Protein AF-A0A6F7WBW4-F1 (afdb_monomer_lite)

Secondary structure (DSSP, 8-state):
-------------PPPP-PPP------PPPPPPP-----------------TT-PPPPPPPP--PPPTT-----HHHHHHHHHHHHSS-----S--SHHHHHHHHHTHHHHHHHHHHHHHHHHHHHHHTT--HHHHHHHHHHHHHHHTTTHHHHHHHHHHHHHHT---HHHHHHHTTSSSPPHHHHHHHHHHHHHHHHHHHHHHHH-HHHHHHHHHHHHH-

Sequence (221 aa):
MAVAGIAFRAMDTTPEPPQSRSQPSARPPEAEPEPQSESAENSGPCEEPEHPDRPGHPPRPAYDPPPAHAPRAPWADGIRFAFGTLTVLPVRGTRWDREAAHAGMLCAPLAGLTVGLCAAAVGGVLLFLGGGALLAAVATAAIPAVLTRGLHLDGLADTADGLGSGKPAEDALRIMKRSDIGPFGVITLLFVLLGQVAALAQLYGQSWAHGAVGAAVAGVA

pLDDT: mean 78.3, std 19.87, range [27.98, 98.06]

Foldseek 3Di:
DDDDDDDDDDDDDDDDDDDDDDDDDDDDDDDDDDPDPDDDDDPDPPPDPPPPPDDPDPPDPPPDPPPPDDDADPLVLLCLCLLCQQFPDPRDHPDDDPRSPVSVVVCNLVNLLVLLLVLLVQLLVCVVVVHALLVSQLSSLVSSCHGRVNPVLLQQQLQQQLVVVPDPNVVSVVSSPDPDGDPRSVVRSVVVSVVSSVVLSVLVVVHSVSSSVVSSVRSRD

Structure (mmCIF, N/CA/C/O backbone):
data_AF-A0A6F7WBW4-F1
#
_entry.id   AF-A0A6F7WBW4-F1
#
loop_
_atom_site.group_PDB
_atom_site.id
_atom_site.type_symbol
_atom_site.label_atom_id
_atom_site.label_alt_id
_atom_site.label_comp_id
_atom_site.label_asym_id
_atom_site.label_entity_id
_atom_site.label_seq_id
_atom_site.pdbx_PDB_ins_code
_atom_site.Cartn_x
_atom_site.Cartn_y
_atom_site.Cartn_z
_atom_site.occupancy
_atom_site.B_iso_or_equiv
_atom_site.auth_seq_id
_atom_site.auth_comp_id
_atom_site.auth_asym_id
_atom_site.auth_atom_id
_atom_site.pdbx_PDB_model_num
ATOM 1 N N . MET A 1 1 ? -17.314 -24.100 -5.318 1.00 34.38 1 MET A N 1
ATOM 2 C CA . MET A 1 1 ? -16.316 -23.695 -4.307 1.00 34.38 1 MET A CA 1
ATOM 3 C C . MET A 1 1 ? -15.042 -24.472 -4.575 1.00 34.38 1 MET A C 1
ATOM 5 O O . MET A 1 1 ? -15.031 -25.669 -4.339 1.00 34.38 1 MET A O 1
ATOM 9 N N . ALA A 1 2 ? -14.018 -23.830 -5.131 1.00 27.98 2 ALA A N 1
ATOM 10 C CA . ALA A 1 2 ? -12.702 -24.433 -5.323 1.00 27.98 2 ALA A CA 1
ATOM 11 C C . ALA A 1 2 ? -11.679 -23.496 -4.675 1.00 27.98 2 ALA A C 1
ATOM 13 O O . ALA A 1 2 ? -11.421 -22.407 -5.180 1.00 27.98 2 ALA A O 1
ATOM 14 N N . VAL A 1 3 ? -11.189 -23.898 -3.505 1.00 36.47 3 VAL A N 1
ATOM 15 C CA . VAL A 1 3 ? -10.077 -23.257 -2.800 1.00 36.47 3 VAL A CA 1
ATOM 16 C C . VAL A 1 3 ? -8.809 -23.873 -3.385 1.00 36.47 3 VAL A C 1
ATOM 18 O O . VAL A 1 3 ? -8.542 -25.053 -3.168 1.00 36.47 3 VAL A O 1
ATOM 21 N N . ALA A 1 4 ? -8.079 -23.111 -4.198 1.00 36.28 4 ALA A N 1
ATOM 22 C CA . ALA A 1 4 ? -6.791 -23.534 -4.736 1.00 36.28 4 ALA A CA 1
ATOM 23 C C . ALA A 1 4 ? -5.715 -23.332 -3.659 1.00 36.28 4 ALA A C 1
ATOM 25 O O . ALA A 1 4 ? -5.507 -22.220 -3.176 1.00 36.28 4 ALA A O 1
ATOM 26 N N . GLY A 1 5 ? -5.103 -24.444 -3.252 1.00 29.23 5 GLY A N 1
ATOM 27 C CA . GLY A 1 5 ? -4.158 -24.543 -2.149 1.00 29.23 5 GLY A CA 1
ATOM 28 C C . GLY A 1 5 ? -2.839 -23.812 -2.387 1.00 29.23 5 GLY A C 1
ATOM 29 O O . GLY A 1 5 ? -2.256 -23.855 -3.468 1.00 29.23 5 GLY A O 1
ATOM 30 N N . ILE A 1 6 ? -2.361 -23.178 -1.320 1.00 37.69 6 ILE A N 1
ATOM 31 C CA . ILE A 1 6 ? -1.008 -22.648 -1.174 1.00 37.69 6 ILE A CA 1
ATOM 32 C C . ILE A 1 6 ? -0.110 -23.834 -0.802 1.00 37.69 6 ILE A C 1
ATOM 34 O O . ILE A 1 6 ? -0.237 -24.393 0.286 1.00 37.69 6 ILE A O 1
ATOM 38 N N . ALA A 1 7 ? 0.772 -24.247 -1.712 1.00 36.91 7 ALA A N 1
ATOM 39 C CA . ALA A 1 7 ? 1.779 -25.268 -1.441 1.00 36.91 7 ALA A CA 1
ATOM 40 C C . ALA A 1 7 ? 3.017 -24.616 -0.803 1.00 36.91 7 ALA A C 1
ATOM 42 O O . ALA A 1 7 ? 3.826 -23.982 -1.478 1.00 36.91 7 ALA A O 1
ATOM 43 N N . PHE A 1 8 ? 3.146 -24.776 0.513 1.00 34.84 8 PHE A N 1
ATOM 44 C CA . PHE A 1 8 ? 4.346 -24.482 1.291 1.00 34.84 8 PHE A CA 1
ATOM 45 C C . PHE A 1 8 ? 5.371 -25.601 1.047 1.00 34.84 8 PHE A C 1
ATOM 47 O O . PHE A 1 8 ? 5.149 -26.746 1.443 1.00 34.84 8 PHE A O 1
ATOM 54 N N . ARG A 1 9 ? 6.473 -25.302 0.349 1.00 42.56 9 ARG A N 1
ATOM 55 C CA . ARG A 1 9 ? 7.579 -26.249 0.149 1.00 42.56 9 ARG A CA 1
ATOM 56 C C . ARG A 1 9 ? 8.544 -26.129 1.325 1.00 42.56 9 ARG A C 1
ATOM 58 O O . ARG A 1 9 ? 9.218 -25.115 1.471 1.00 42.56 9 ARG A O 1
ATOM 65 N N . ALA A 1 10 ? 8.562 -27.164 2.159 1.00 38.09 10 ALA A N 1
ATOM 66 C CA . ALA A 1 10 ? 9.466 -27.313 3.290 1.00 38.09 10 ALA A CA 1
ATOM 67 C C . ALA A 1 10 ? 10.936 -27.337 2.832 1.00 38.09 10 ALA A C 1
ATOM 69 O O . ALA A 1 10 ? 11.274 -27.972 1.831 1.00 38.09 10 ALA A O 1
ATOM 70 N N . MET A 1 11 ? 11.787 -26.629 3.576 1.00 40.09 11 MET A N 1
ATOM 71 C CA . MET A 1 11 ? 13.241 -26.697 3.475 1.00 40.09 11 MET A CA 1
ATOM 72 C C . MET A 1 11 ? 13.734 -27.988 4.135 1.00 40.09 11 MET A C 1
ATOM 74 O O . MET A 1 11 ? 13.519 -28.183 5.329 1.00 40.09 11 MET A O 1
ATOM 78 N N . ASP A 1 12 ? 14.407 -28.841 3.365 1.00 41.91 12 ASP A N 1
ATOM 79 C CA . ASP A 1 12 ? 15.236 -29.921 3.903 1.00 41.91 12 ASP A CA 1
ATOM 80 C C . ASP A 1 12 ? 16.551 -29.312 4.407 1.00 41.91 12 ASP A C 1
ATOM 82 O O . ASP A 1 12 ? 17.395 -28.872 3.626 1.00 41.91 12 ASP A O 1
ATOM 86 N N . THR A 1 13 ? 16.721 -29.257 5.726 1.00 43.28 13 THR A N 1
ATOM 87 C CA . THR A 1 13 ? 18.007 -28.975 6.371 1.00 43.28 13 THR A CA 1
ATOM 88 C C . THR A 1 13 ? 18.671 -30.297 6.739 1.00 43.28 13 THR A C 1
ATOM 90 O O . THR A 1 13 ? 18.419 -30.839 7.816 1.00 43.28 13 THR A O 1
ATOM 93 N N . THR A 1 14 ? 19.532 -30.824 5.872 1.00 49.31 14 THR A N 1
ATOM 94 C CA . THR A 1 14 ? 20.495 -31.865 6.260 1.00 49.31 14 THR A CA 1
ATOM 95 C C . THR A 1 14 ? 21.809 -31.211 6.699 1.00 49.31 14 THR A C 1
ATOM 97 O O . THR A 1 14 ? 22.365 -30.422 5.934 1.00 49.31 14 THR A O 1
ATOM 100 N N . PRO A 1 15 ? 22.327 -31.500 7.906 1.00 47.91 15 PRO A N 1
ATOM 101 C CA . PRO A 1 15 ? 23.617 -30.984 8.354 1.00 47.91 15 PRO A CA 1
ATOM 102 C C . PRO A 1 15 ? 24.776 -31.721 7.660 1.00 47.91 15 PRO A C 1
ATOM 104 O O . PRO A 1 15 ? 24.895 -32.942 7.760 1.00 47.91 15 PRO A O 1
ATOM 107 N N . GLU A 1 16 ? 25.636 -30.969 6.972 1.00 56.25 16 GLU A N 1
ATOM 108 C CA . GLU A 1 16 ? 26.914 -31.438 6.415 1.00 56.25 16 GLU A CA 1
ATOM 109 C C . GLU A 1 16 ? 27.892 -31.851 7.540 1.00 56.25 16 GLU A C 1
ATOM 111 O O . GLU A 1 16 ? 28.036 -31.118 8.527 1.00 56.25 16 GLU A O 1
ATOM 116 N N . PRO A 1 17 ? 28.590 -32.999 7.429 1.00 60.00 17 PRO A N 1
ATOM 117 C CA . PRO A 1 17 ? 29.612 -33.403 8.390 1.00 60.00 17 PRO A CA 1
ATOM 118 C C . PRO A 1 17 ? 30.926 -32.607 8.212 1.00 60.00 17 PRO A C 1
ATOM 120 O O . PRO A 1 17 ? 31.243 -32.146 7.115 1.00 60.00 17 PRO A O 1
ATOM 123 N N . PRO A 1 18 ? 31.739 -32.457 9.275 1.00 47.66 18 PRO A N 1
ATOM 124 C CA . PRO A 1 18 ? 32.933 -31.615 9.257 1.00 47.66 18 PRO A CA 1
ATOM 125 C C . PRO A 1 18 ? 34.045 -32.226 8.393 1.00 47.66 18 PRO A C 1
ATOM 127 O O . PRO A 1 18 ? 34.627 -33.254 8.743 1.00 47.66 18 PRO A O 1
ATOM 130 N N . GLN A 1 19 ? 34.381 -31.569 7.281 1.00 51.69 19 GLN A N 1
ATOM 131 C CA . GLN A 1 19 ? 35.524 -31.955 6.456 1.00 51.69 19 GLN A CA 1
ATOM 132 C C . GLN A 1 19 ? 36.845 -31.544 7.121 1.00 51.69 19 GLN A C 1
ATOM 134 O O . GLN A 1 19 ? 37.046 -30.411 7.564 1.00 51.69 19 GLN A O 1
ATOM 139 N N . SER A 1 20 ? 37.738 -32.526 7.222 1.00 42.69 20 SER A N 1
ATOM 140 C CA . SER A 1 20 ? 39.021 -32.471 7.907 1.00 42.69 20 SER A CA 1
ATOM 141 C C . SER A 1 20 ? 40.012 -31.515 7.246 1.00 42.6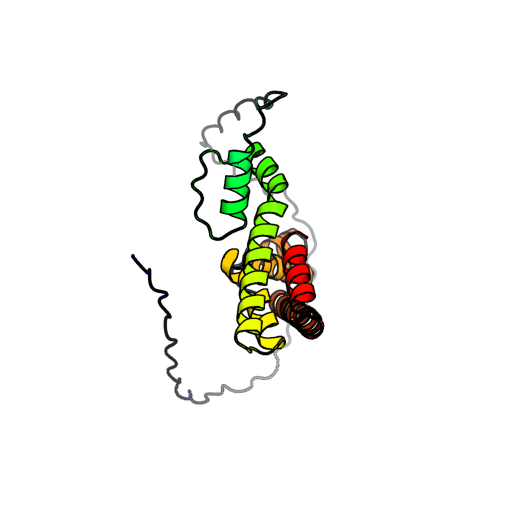9 20 SER A C 1
ATOM 143 O O . SER A 1 20 ? 40.206 -31.540 6.033 1.00 42.69 20 SER A O 1
ATOM 145 N N . ARG A 1 21 ? 40.719 -30.756 8.087 1.00 47.12 21 ARG A N 1
ATOM 146 C CA . ARG A 1 21 ? 41.912 -29.973 7.748 1.00 47.12 21 ARG A CA 1
ATOM 147 C C . ARG A 1 21 ? 42.923 -30.782 6.927 1.00 47.12 21 ARG A C 1
ATOM 149 O O . ARG A 1 21 ? 43.475 -31.760 7.423 1.00 47.12 21 ARG A O 1
ATOM 156 N N . SER A 1 22 ? 43.297 -30.247 5.772 1.00 44.47 22 SER A N 1
ATOM 157 C CA . SER A 1 22 ? 44.595 -30.488 5.141 1.00 44.47 22 SER A CA 1
ATOM 158 C C . SER A 1 22 ? 45.203 -29.136 4.767 1.00 44.47 22 SER A C 1
ATOM 160 O O . SER A 1 22 ? 44.790 -28.507 3.796 1.00 44.47 22 SER A O 1
ATOM 162 N N . GLN A 1 23 ? 46.150 -28.661 5.580 1.00 56.50 23 GLN A N 1
ATOM 163 C CA . GLN A 1 23 ? 47.014 -27.533 5.227 1.00 56.50 23 GLN A CA 1
ATOM 164 C C . GLN A 1 23 ? 47.992 -27.950 4.122 1.00 56.50 23 GLN A C 1
ATOM 166 O O . GLN A 1 23 ? 48.559 -29.041 4.211 1.00 56.50 23 GLN A O 1
ATOM 171 N N . PRO A 1 24 ? 48.312 -27.048 3.184 1.00 47.62 24 PRO A N 1
ATOM 172 C CA . PRO A 1 24 ? 49.619 -27.052 2.540 1.00 47.62 24 PRO A CA 1
ATOM 173 C C . PRO A 1 24 ? 50.421 -25.799 2.920 1.00 47.62 24 PRO A C 1
ATOM 175 O O . PRO A 1 24 ? 50.088 -24.682 2.543 1.00 47.62 24 PRO A O 1
ATOM 178 N N . SER A 1 25 ? 51.475 -26.049 3.699 1.00 48.28 25 SER A N 1
ATOM 179 C CA . SER A 1 25 ? 52.834 -25.498 3.595 1.00 48.28 25 SER A CA 1
ATOM 180 C C . SER A 1 25 ? 53.006 -24.069 3.049 1.00 48.28 25 SER A C 1
ATOM 182 O O . SER A 1 25 ? 52.875 -23.805 1.856 1.00 48.28 25 SER A O 1
ATOM 184 N N . ALA A 1 26 ? 53.426 -23.176 3.948 1.00 46.47 26 ALA A N 1
ATOM 185 C CA . ALA A 1 26 ? 53.954 -21.856 3.638 1.00 46.47 26 ALA A CA 1
ATOM 186 C C . ALA A 1 26 ? 55.172 -21.931 2.696 1.00 46.47 26 ALA A C 1
ATOM 188 O O . ALA A 1 26 ? 56.163 -22.596 3.008 1.00 46.47 26 ALA A O 1
ATOM 189 N N . ARG A 1 27 ? 55.119 -21.186 1.586 1.00 50.81 27 ARG A N 1
ATOM 190 C CA . ARG A 1 27 ? 56.288 -20.789 0.788 1.00 50.81 27 ARG A CA 1
ATOM 191 C C . ARG A 1 27 ? 56.503 -19.265 0.921 1.00 50.81 27 ARG A C 1
ATOM 193 O O . ARG A 1 27 ? 55.502 -18.552 0.984 1.00 50.81 27 ARG A O 1
ATOM 200 N N . PRO A 1 28 ? 57.753 -18.765 1.015 1.00 60.38 28 PRO A N 1
ATOM 201 C CA . PRO A 1 28 ? 58.055 -17.332 1.155 1.00 60.38 28 PRO A CA 1
ATOM 202 C C . PRO A 1 28 ? 57.770 -16.535 -0.135 1.00 60.38 28 PRO A C 1
ATOM 204 O O . PRO A 1 28 ? 57.576 -17.150 -1.183 1.00 60.38 28 PRO A O 1
ATOM 207 N N . PRO A 1 29 ? 57.751 -15.188 -0.071 1.00 50.72 29 PRO A N 1
ATOM 208 C CA . PRO A 1 29 ? 57.178 -14.334 -1.104 1.00 50.72 29 PRO A CA 1
ATOM 209 C C . PRO A 1 29 ? 58.113 -14.221 -2.313 1.00 50.72 29 PRO A C 1
ATOM 211 O O . PRO A 1 29 ? 59.241 -13.745 -2.189 1.00 50.72 29 PRO A O 1
ATOM 214 N N . GLU A 1 30 ? 57.638 -14.636 -3.486 1.00 51.22 30 GLU A N 1
ATOM 215 C CA . GLU A 1 30 ? 58.237 -14.231 -4.756 1.00 51.22 30 GLU A CA 1
ATOM 216 C C . GLU A 1 30 ? 57.737 -12.824 -5.095 1.00 51.22 30 GLU A C 1
ATOM 218 O O . GLU A 1 30 ? 56.544 -12.532 -5.032 1.00 51.22 30 GLU A O 1
ATOM 223 N N . ALA A 1 31 ? 58.689 -11.938 -5.374 1.00 48.03 31 ALA A N 1
ATOM 224 C CA . ALA A 1 31 ? 58.458 -10.559 -5.757 1.00 48.03 31 ALA A CA 1
ATOM 225 C C . ALA A 1 31 ? 57.694 -10.503 -7.088 1.00 48.03 31 ALA A C 1
ATOM 227 O O . ALA A 1 31 ? 58.208 -10.949 -8.115 1.00 48.03 31 ALA A O 1
ATOM 228 N N . GLU A 1 32 ? 56.484 -9.946 -7.071 1.00 49.56 32 GLU A N 1
ATOM 229 C CA . GLU A 1 32 ? 55.781 -9.595 -8.302 1.00 49.56 32 GLU A CA 1
ATOM 230 C C . GLU A 1 32 ? 56.490 -8.403 -8.972 1.00 49.56 32 GLU A C 1
ATOM 232 O O . GLU A 1 32 ? 56.790 -7.410 -8.298 1.00 49.56 32 GLU A O 1
ATOM 237 N N . PRO A 1 33 ? 56.799 -8.486 -10.277 1.00 46.28 33 PRO A N 1
ATOM 238 C CA . PRO A 1 33 ? 57.376 -7.378 -11.020 1.00 46.28 33 PRO A CA 1
ATOM 239 C C . PRO A 1 33 ? 56.331 -6.278 -11.245 1.00 46.28 33 PRO A C 1
ATOM 241 O O . PRO A 1 33 ? 55.143 -6.547 -11.414 1.00 46.28 33 PRO A O 1
ATOM 244 N N . GLU A 1 34 ? 56.805 -5.032 -11.242 1.00 50.22 34 GLU A N 1
ATOM 245 C CA . GLU A 1 34 ? 56.013 -3.819 -11.446 1.00 50.22 34 GLU A CA 1
ATOM 246 C C . GLU A 1 34 ? 55.085 -3.879 -12.674 1.00 50.22 34 GLU A C 1
ATOM 248 O O . GLU A 1 34 ? 55.458 -4.449 -13.706 1.00 50.22 34 GLU A O 1
ATOM 253 N N . PRO A 1 35 ? 53.907 -3.228 -12.620 1.00 40.50 35 PRO A N 1
ATOM 254 C CA . PRO A 1 35 ? 53.058 -3.076 -13.787 1.00 40.50 35 PRO A CA 1
ATOM 255 C C . PRO A 1 35 ? 53.741 -2.126 -14.772 1.00 40.50 35 PRO A C 1
ATOM 257 O O . PRO A 1 35 ? 53.794 -0.912 -14.570 1.00 40.50 35 PRO A O 1
ATOM 260 N N . GLN A 1 36 ? 54.268 -2.696 -15.853 1.00 42.66 36 GLN A N 1
ATOM 261 C CA . GLN A 1 36 ? 54.727 -1.933 -17.000 1.00 42.66 36 GLN A CA 1
ATOM 262 C C . GLN A 1 36 ? 53.548 -1.142 -17.565 1.00 42.66 36 GLN A C 1
ATOM 264 O O . GLN A 1 36 ? 52.520 -1.685 -17.971 1.00 42.66 36 GLN A O 1
ATOM 269 N N . SER A 1 37 ? 53.721 0.173 -17.550 1.00 49.03 37 SER A N 1
ATOM 270 C CA . SER A 1 37 ? 52.926 1.140 -18.280 1.00 49.03 37 SER A CA 1
ATOM 271 C C . SER A 1 37 ? 53.091 0.894 -19.779 1.00 49.03 37 SER A C 1
ATOM 273 O O . SER A 1 37 ? 54.003 1.438 -20.403 1.00 49.03 37 SER A O 1
ATOM 275 N N . GLU A 1 38 ? 52.218 0.080 -20.360 1.00 43.53 38 GLU A N 1
ATOM 276 C CA . GLU A 1 38 ? 52.060 -0.002 -21.809 1.00 43.53 38 GLU A CA 1
ATOM 277 C C . GLU A 1 38 ? 50.905 0.915 -22.223 1.00 43.53 38 GLU A C 1
ATOM 279 O O . GLU A 1 38 ? 49.722 0.599 -22.127 1.00 43.53 38 GLU A O 1
ATOM 284 N N . SER A 1 39 ? 51.307 2.145 -22.531 1.00 40.94 39 SER A N 1
ATOM 285 C CA . SER A 1 39 ? 50.898 2.918 -23.699 1.00 40.94 39 SER A CA 1
ATOM 286 C C . SER A 1 39 ? 49.494 2.660 -24.249 1.00 40.94 39 SER A C 1
ATOM 288 O O . SER A 1 39 ? 49.212 1.663 -24.911 1.00 40.94 39 SER A O 1
ATOM 290 N N . ALA A 1 40 ? 48.650 3.673 -24.080 1.00 48.91 40 ALA A N 1
ATOM 291 C CA . ALA A 1 40 ? 47.562 3.960 -24.994 1.00 48.91 40 ALA A CA 1
ATOM 292 C C . ALA A 1 40 ? 48.051 3.916 -26.453 1.00 48.91 40 ALA A C 1
ATOM 294 O O . ALA A 1 40 ? 48.970 4.649 -26.791 1.00 48.91 40 ALA A O 1
ATOM 295 N N . GLU A 1 41 ? 47.435 3.071 -27.281 1.00 53.00 41 GLU A N 1
ATOM 296 C CA . GLU A 1 41 ? 47.057 3.335 -28.681 1.00 53.00 41 GLU A CA 1
ATOM 297 C C . GLU A 1 41 ? 46.597 2.025 -29.331 1.00 53.00 41 GLU A C 1
ATOM 299 O O . GLU A 1 41 ? 47.379 1.307 -29.940 1.00 53.00 41 GLU A O 1
ATOM 304 N N . ASN A 1 42 ? 45.305 1.708 -29.214 1.00 50.81 42 ASN A N 1
ATOM 305 C CA . ASN A 1 42 ? 44.585 1.082 -30.325 1.00 50.81 42 ASN A CA 1
ATOM 306 C C . ASN A 1 42 ? 43.073 1.269 -30.149 1.00 50.81 42 ASN A C 1
ATOM 308 O O . ASN A 1 42 ? 42.336 0.352 -29.790 1.00 50.81 42 ASN A O 1
ATOM 312 N N . SER A 1 43 ? 42.608 2.497 -30.360 1.00 47.66 43 SER A N 1
ATOM 313 C CA . SER A 1 43 ? 41.188 2.809 -30.531 1.00 47.66 43 SER A CA 1
ATOM 314 C C . SER A 1 43 ? 40.866 2.834 -32.024 1.00 47.66 43 SER A C 1
ATOM 316 O O . SER A 1 43 ? 40.523 3.875 -32.578 1.00 47.66 43 SER A O 1
ATOM 318 N N . GLY A 1 44 ? 41.019 1.694 -32.695 1.00 48.50 44 GLY A N 1
ATOM 319 C CA . GLY A 1 44 ? 40.320 1.471 -33.957 1.00 48.50 44 GLY A CA 1
ATOM 320 C C . GLY A 1 44 ? 38.823 1.290 -33.672 1.00 48.50 44 GLY A C 1
ATOM 321 O O . GLY A 1 44 ? 38.481 0.686 -32.649 1.00 48.50 44 GLY A O 1
ATOM 322 N N . PRO A 1 45 ? 37.905 1.792 -34.518 1.00 49.28 45 PRO A N 1
ATOM 323 C CA . PRO A 1 45 ? 36.519 1.344 -34.469 1.00 49.28 45 PRO A CA 1
ATOM 324 C C . PRO A 1 45 ? 36.515 -0.183 -34.568 1.00 49.28 45 PRO A C 1
ATOM 326 O O . PRO A 1 45 ? 37.253 -0.743 -35.378 1.00 49.28 45 PRO A O 1
ATOM 329 N N . CYS A 1 46 ? 35.707 -0.870 -33.760 1.00 39.00 46 CYS A N 1
ATOM 330 C CA . CYS A 1 46 ? 35.383 -2.262 -34.038 1.00 39.00 46 CYS A CA 1
ATOM 331 C C . CYS A 1 46 ? 34.639 -2.295 -35.380 1.00 39.00 46 CYS A C 1
ATOM 333 O O . CYS A 1 46 ? 33.418 -2.162 -35.413 1.00 39.00 46 CYS A O 1
ATOM 335 N N . GLU A 1 47 ? 35.375 -2.398 -36.485 1.00 51.66 47 GLU A N 1
ATOM 336 C CA . GLU A 1 47 ? 34.814 -2.751 -37.777 1.00 51.66 47 GLU A CA 1
ATOM 337 C C . GLU A 1 47 ? 34.264 -4.169 -37.628 1.00 51.66 47 GLU A C 1
ATOM 339 O O . GLU A 1 47 ? 34.998 -5.152 -37.505 1.00 51.66 47 GLU A O 1
ATOM 344 N N . GLU A 1 48 ? 32.939 -4.251 -37.523 1.00 59.25 48 GLU A N 1
ATOM 345 C CA . GLU A 1 48 ? 32.199 -5.497 -37.647 1.00 59.25 48 GLU A CA 1
ATOM 346 C C . GLU A 1 48 ? 32.647 -6.156 -38.962 1.00 59.25 48 GLU A C 1
ATOM 348 O O . GLU A 1 48 ? 32.561 -5.507 -40.007 1.00 59.25 48 GLU A O 1
ATOM 353 N N . PRO A 1 49 ? 33.144 -7.406 -38.959 1.00 52.97 49 PRO A N 1
ATOM 354 C CA . PRO A 1 49 ? 33.491 -8.073 -40.202 1.00 52.97 49 PRO A CA 1
ATOM 355 C C . PRO A 1 49 ? 32.226 -8.178 -41.057 1.00 52.97 49 PRO A C 1
ATOM 357 O O . PRO A 1 49 ? 31.277 -8.877 -40.689 1.00 52.97 49 PRO A O 1
ATOM 360 N N . GLU A 1 50 ? 32.202 -7.448 -42.176 1.00 58.06 50 GLU A N 1
ATOM 361 C CA . GLU A 1 50 ? 31.128 -7.503 -43.162 1.00 58.06 50 GLU A CA 1
ATOM 362 C C . GLU A 1 50 ? 30.965 -8.954 -43.613 1.00 58.06 50 GLU A C 1
ATOM 364 O O . GLU A 1 50 ? 31.790 -9.511 -44.334 1.00 58.06 50 GLU A O 1
ATOM 369 N N . HIS A 1 51 ? 29.901 -9.592 -43.129 1.00 56.25 51 HIS A N 1
ATOM 370 C CA . HIS A 1 51 ? 29.503 -10.921 -43.553 1.00 56.25 51 HIS A CA 1
ATOM 371 C C . HIS A 1 51 ? 28.887 -10.796 -44.954 1.00 56.25 51 HIS A C 1
ATOM 373 O O . HIS A 1 51 ? 27.792 -10.225 -45.071 1.00 56.25 51 HIS A O 1
ATOM 379 N N . PRO A 1 52 ? 29.552 -11.292 -46.013 1.00 62.00 52 PRO A N 1
ATOM 380 C CA . PRO A 1 52 ? 29.120 -11.077 -47.383 1.00 62.00 52 PRO A CA 1
ATOM 381 C C . PRO A 1 52 ? 28.026 -12.094 -47.711 1.00 62.00 52 PRO A C 1
ATOM 383 O O . PRO A 1 52 ? 28.315 -13.100 -48.337 1.00 62.00 52 PRO A O 1
ATOM 386 N N . ASP A 1 53 ? 26.821 -11.881 -47.169 1.00 63.16 53 ASP A N 1
ATOM 387 C CA . ASP A 1 53 ? 25.536 -12.440 -47.645 1.00 63.16 53 ASP A CA 1
ATOM 388 C C . ASP A 1 53 ? 24.359 -12.194 -46.673 1.00 63.16 53 ASP A C 1
ATOM 390 O O . ASP A 1 53 ? 23.377 -12.939 -46.663 1.00 63.16 53 ASP A O 1
ATOM 394 N N . ARG A 1 54 ? 24.378 -11.141 -45.836 1.00 64.56 54 ARG A N 1
ATOM 395 C CA . ARG A 1 54 ? 23.138 -10.775 -45.128 1.00 64.56 54 ARG A CA 1
ATOM 396 C C . ARG A 1 54 ? 22.165 -10.148 -46.134 1.00 64.56 54 ARG A C 1
ATOM 398 O O . ARG A 1 54 ? 22.466 -9.065 -46.638 1.00 64.56 54 ARG A O 1
ATOM 405 N N . PRO A 1 55 ? 20.995 -10.760 -46.414 1.00 70.94 55 PRO A N 1
A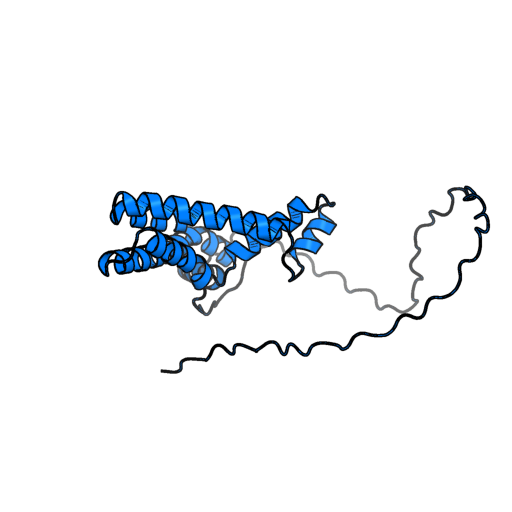TOM 406 C CA . PRO A 1 55 ? 19.957 -10.072 -47.165 1.00 70.94 55 PRO A CA 1
ATOM 407 C C . PRO A 1 55 ? 19.659 -8.753 -46.452 1.00 70.94 55 PRO A C 1
ATOM 409 O O . PRO A 1 55 ? 19.463 -8.734 -45.232 1.00 70.94 55 PRO A O 1
ATOM 412 N N . GLY A 1 56 ? 19.705 -7.651 -47.206 1.00 69.25 56 GLY A N 1
ATOM 413 C CA . GLY A 1 56 ? 19.508 -6.310 -46.671 1.00 69.25 56 GLY A CA 1
ATOM 414 C C . GLY A 1 56 ? 18.258 -6.273 -45.799 1.00 69.25 56 GLY A C 1
ATOM 415 O O . GLY A 1 56 ? 17.204 -6.774 -46.197 1.00 69.25 56 GLY A O 1
ATOM 416 N N . HIS A 1 57 ? 18.387 -5.724 -44.589 1.00 68.25 57 HIS A N 1
ATOM 417 C CA . HIS A 1 57 ? 17.234 -5.542 -43.718 1.00 68.25 57 HIS A CA 1
ATOM 418 C C . HIS A 1 57 ? 16.188 -4.742 -44.505 1.00 68.25 57 HIS A C 1
ATOM 420 O O . HIS A 1 57 ? 16.540 -3.686 -45.045 1.00 68.25 57 HIS A O 1
ATOM 426 N N . PRO A 1 58 ? 14.941 -5.232 -44.629 1.00 81.06 58 PRO A N 1
ATOM 427 C CA . PRO A 1 58 ? 13.922 -4.494 -45.350 1.00 81.06 58 PRO A CA 1
ATOM 428 C C . PRO A 1 58 ? 13.825 -3.082 -44.758 1.00 81.06 58 PRO A C 1
ATOM 430 O O . PRO A 1 58 ? 13.987 -2.919 -43.541 1.00 81.06 58 PRO A O 1
ATOM 433 N N . PRO A 1 59 ? 13.597 -2.051 -45.590 1.00 79.94 59 PRO A N 1
ATOM 434 C CA . PRO A 1 59 ? 13.397 -0.703 -45.084 1.00 79.94 59 PRO A CA 1
ATOM 435 C C . PRO A 1 59 ? 12.309 -0.753 -44.013 1.00 79.94 59 PRO A C 1
ATOM 437 O O . PRO A 1 59 ? 11.253 -1.359 -44.225 1.00 79.94 59 PRO A O 1
ATOM 440 N N . ARG A 1 60 ? 12.587 -0.165 -42.839 1.00 80.31 60 ARG A N 1
ATOM 441 C CA . ARG A 1 60 ? 11.579 -0.084 -41.779 1.00 80.31 60 ARG A CA 1
ATOM 442 C C . ARG A 1 60 ? 10.330 0.553 -42.394 1.00 80.31 60 ARG A C 1
ATOM 444 O O . ARG A 1 60 ? 10.480 1.555 -43.100 1.00 80.31 60 ARG A O 1
ATOM 451 N N . PRO A 1 61 ? 9.133 -0.015 -42.169 1.00 81.12 61 PRO A N 1
ATOM 452 C CA . PRO A 1 61 ? 7.908 0.607 -42.644 1.00 81.12 61 PRO A CA 1
ATOM 453 C C . PRO A 1 61 ? 7.894 2.066 -42.187 1.00 81.12 61 PRO A C 1
ATOM 455 O O . PRO A 1 61 ? 8.353 2.375 -41.081 1.00 81.12 61 PRO A O 1
ATOM 458 N N . ALA A 1 62 ? 7.433 2.957 -43.066 1.00 79.19 62 ALA A N 1
ATOM 459 C CA . ALA A 1 62 ? 7.296 4.365 -42.734 1.00 79.19 62 ALA A CA 1
ATOM 460 C C . ALA A 1 62 ? 6.508 4.478 -41.421 1.00 79.19 62 ALA A C 1
ATOM 462 O O . ALA A 1 62 ? 5.486 3.815 -41.246 1.00 79.19 62 ALA A O 1
ATOM 463 N N . TYR A 1 63 ? 7.031 5.253 -40.470 1.00 78.44 63 TYR A N 1
ATOM 464 C CA . TYR A 1 63 ? 6.312 5.529 -39.235 1.00 78.44 63 TYR A CA 1
ATOM 465 C C . TYR A 1 63 ? 5.070 6.340 -39.593 1.00 78.44 63 TYR A C 1
ATOM 467 O O . TYR A 1 63 ? 5.176 7.532 -39.884 1.00 78.44 63 TYR A O 1
ATOM 475 N N . ASP A 1 64 ? 3.910 5.689 -39.586 1.00 79.31 64 ASP A N 1
ATOM 476 C CA . ASP A 1 64 ? 2.639 6.390 -39.653 1.00 79.31 64 ASP A CA 1
ATOM 477 C C . ASP A 1 64 ? 2.445 7.123 -38.320 1.00 79.31 64 ASP A C 1
ATOM 479 O O . ASP A 1 64 ? 2.368 6.475 -37.266 1.00 79.31 64 ASP A O 1
ATOM 483 N N . PRO A 1 65 ? 2.406 8.470 -38.316 1.00 75.25 65 PRO A N 1
ATOM 484 C CA . PRO A 1 65 ? 2.132 9.198 -37.096 1.00 75.25 65 PRO A CA 1
ATOM 485 C C . PRO A 1 65 ? 0.746 8.785 -36.588 1.00 75.25 65 PRO A C 1
ATOM 487 O O . PRO A 1 65 ? -0.196 8.687 -37.381 1.00 75.25 65 PRO A O 1
ATOM 490 N N . PRO A 1 66 ? 0.596 8.531 -35.276 1.00 72.25 66 PRO A N 1
ATOM 491 C CA . PRO A 1 66 ? -0.696 8.185 -34.716 1.00 72.25 66 PRO A CA 1
ATOM 492 C C . PRO A 1 66 ? -1.710 9.283 -35.064 1.00 72.25 66 PRO A C 1
ATOM 494 O O . PRO A 1 66 ? -1.348 10.465 -35.103 1.00 72.25 66 PRO A O 1
ATOM 497 N N . PRO A 1 67 ? -2.977 8.919 -35.326 1.00 73.38 67 PRO A N 1
ATOM 498 C CA . PRO A 1 67 ? -4.008 9.893 -35.650 1.00 73.38 67 PRO A CA 1
ATOM 499 C C . PRO A 1 67 ? -4.078 10.959 -34.553 1.00 73.38 67 PRO A C 1
ATOM 501 O O . PRO A 1 67 ? -4.010 10.641 -33.365 1.00 73.38 67 PRO A O 1
ATOM 504 N N . ALA A 1 68 ? -4.241 12.225 -34.951 1.00 71.31 68 ALA A N 1
ATOM 505 C CA . ALA A 1 68 ? -4.198 13.381 -34.049 1.00 71.31 68 ALA A CA 1
ATOM 50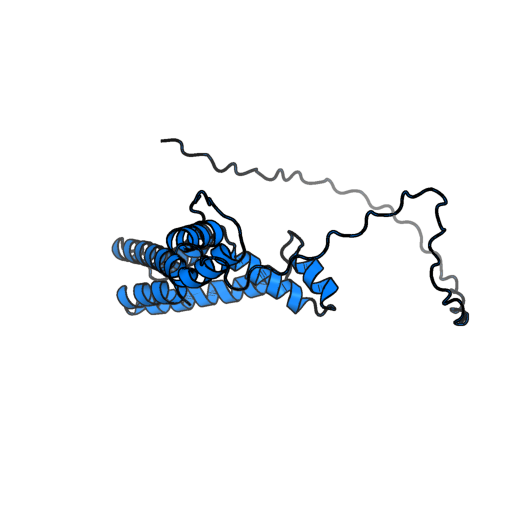6 C C . ALA A 1 68 ? -5.190 13.285 -32.868 1.00 71.31 68 ALA A C 1
ATOM 508 O O . ALA A 1 68 ? -4.992 13.934 -31.839 1.00 71.31 68 ALA A O 1
ATOM 509 N N . HIS A 1 69 ? -6.234 12.454 -32.998 1.00 63.19 69 HIS A N 1
ATOM 510 C CA . HIS A 1 69 ? -7.242 12.182 -31.976 1.00 63.19 69 HIS A CA 1
ATOM 511 C C . HIS A 1 69 ? -7.629 10.696 -32.017 1.00 63.19 69 HIS A C 1
ATOM 513 O O . HIS A 1 69 ? -8.631 10.316 -32.626 1.00 63.19 69 HIS A O 1
ATOM 519 N N . ALA A 1 70 ? -6.829 9.827 -31.403 1.00 61.41 70 ALA A N 1
ATOM 520 C CA . ALA A 1 70 ? -7.310 8.485 -31.107 1.00 61.41 70 ALA A CA 1
ATOM 521 C C . ALA A 1 70 ? -8.503 8.584 -30.117 1.00 61.41 70 ALA A C 1
ATOM 523 O O . ALA A 1 70 ? -8.532 9.466 -29.246 1.00 61.41 70 ALA A O 1
ATOM 524 N N . PRO A 1 71 ? -9.579 7.803 -30.327 1.00 67.31 71 PRO A N 1
ATOM 525 C CA . PRO A 1 71 ? -10.777 7.902 -29.508 1.00 67.31 71 PRO A CA 1
ATOM 526 C C . PRO A 1 71 ? -10.467 7.443 -28.083 1.00 67.31 71 PRO A C 1
ATOM 528 O O . PRO A 1 71 ? -10.139 6.277 -27.870 1.00 67.31 71 PRO A O 1
ATOM 531 N N . ARG A 1 72 ? -10.629 8.361 -27.115 1.00 68.25 72 ARG A N 1
ATOM 532 C CA . ARG A 1 72 ? -10.394 8.112 -25.684 1.00 68.25 72 ARG A CA 1
ATOM 533 C C . ARG A 1 72 ? -10.971 6.762 -25.269 1.00 68.25 72 ARG A C 1
ATOM 535 O O . ARG A 1 72 ? -12.149 6.491 -25.513 1.00 68.25 72 ARG A O 1
ATOM 542 N N . ALA A 1 73 ? -10.150 5.954 -24.600 1.00 71.94 73 ALA A N 1
ATOM 543 C CA . ALA A 1 73 ? -10.604 4.695 -24.038 1.00 71.94 73 ALA A CA 1
ATOM 544 C C . ALA A 1 73 ? -11.842 4.927 -23.144 1.00 71.94 73 ALA A C 1
ATOM 546 O O . ALA A 1 73 ? -11.873 5.896 -22.372 1.00 71.94 73 ALA A O 1
ATOM 547 N N . PRO A 1 74 ? -12.868 4.063 -23.229 1.00 81.12 74 PRO A N 1
ATOM 548 C CA . PRO A 1 74 ? -14.003 4.113 -22.321 1.00 81.12 74 PRO A CA 1
ATOM 549 C C . PRO A 1 74 ? -13.528 4.059 -20.866 1.00 81.12 74 PRO A C 1
ATOM 551 O O . PRO A 1 74 ? -12.634 3.286 -20.523 1.00 81.12 74 PRO A O 1
ATOM 554 N N . TRP A 1 75 ? -14.174 4.814 -19.976 1.00 79.75 75 TRP A N 1
ATOM 555 C CA . TRP A 1 75 ? -13.876 4.784 -18.537 1.00 79.75 75 TRP A CA 1
ATOM 556 C C . TRP A 1 75 ? -13.968 3.365 -17.951 1.00 79.75 75 TRP A C 1
ATOM 558 O O . TRP A 1 75 ? -13.233 3.030 -17.029 1.00 79.75 75 TRP A O 1
ATOM 568 N N . ALA A 1 76 ? -14.824 2.507 -18.515 1.00 81.25 76 ALA A N 1
ATOM 569 C CA . ALA A 1 76 ? -14.948 1.111 -18.112 1.00 81.25 76 ALA A CA 1
ATOM 570 C C . ALA A 1 76 ? -13.655 0.318 -18.367 1.00 81.25 76 ALA A C 1
ATOM 572 O O . ALA A 1 76 ? -13.280 -0.512 -17.542 1.00 81.25 76 ALA A O 1
ATOM 573 N N . ASP A 1 77 ? -12.951 0.598 -19.466 1.00 82.06 77 ASP A N 1
ATOM 574 C CA . ASP A 1 77 ? -11.658 -0.021 -19.763 1.00 82.06 77 ASP A CA 1
ATOM 575 C C . ASP A 1 77 ? -10.564 0.537 -18.847 1.00 82.06 77 ASP A C 1
ATOM 577 O O . ASP A 1 77 ? -9.737 -0.231 -18.361 1.00 82.06 77 ASP A O 1
ATOM 581 N N . GLY A 1 78 ? -10.627 1.830 -18.509 1.00 79.81 78 GLY A N 1
ATOM 582 C CA . GLY A 1 78 ? -9.770 2.441 -17.489 1.00 79.81 78 GLY A CA 1
ATOM 583 C C . GLY A 1 78 ? -9.938 1.796 -16.108 1.00 79.81 78 GLY A C 1
ATOM 584 O O . GLY A 1 78 ? -8.963 1.348 -15.515 1.00 79.81 78 GLY A O 1
ATOM 585 N N . ILE A 1 79 ? -11.171 1.647 -15.615 1.00 81.62 79 ILE A N 1
ATOM 586 C CA . ILE A 1 79 ? -11.449 0.968 -14.336 1.00 81.62 79 ILE A CA 1
ATOM 587 C C . ILE A 1 79 ? -10.942 -0.475 -14.373 1.00 81.62 79 ILE A C 1
ATOM 589 O O . ILE A 1 79 ? -10.272 -0.921 -13.443 1.00 81.62 79 ILE A O 1
ATOM 593 N N . ARG A 1 80 ? -11.221 -1.213 -15.453 1.00 82.94 80 ARG A N 1
ATOM 594 C CA . ARG A 1 80 ? -10.751 -2.595 -15.596 1.00 82.94 80 ARG A CA 1
ATOM 595 C C . ARG A 1 80 ? -9.230 -2.688 -15.573 1.00 82.94 80 ARG A C 1
ATOM 597 O O . ARG A 1 80 ? -8.699 -3.581 -14.919 1.00 82.94 80 ARG A O 1
ATOM 604 N N . PHE A 1 81 ? -8.553 -1.763 -16.248 1.00 83.31 81 PHE A N 1
ATOM 605 C CA . PHE A 1 81 ? -7.101 -1.661 -16.240 1.00 83.31 81 PHE A CA 1
ATOM 606 C C . PHE A 1 81 ? -6.581 -1.359 -14.832 1.00 83.31 81 PHE A C 1
ATOM 608 O O . PHE A 1 81 ? -5.721 -2.083 -14.344 1.00 83.31 81 PHE A O 1
ATOM 615 N N . ALA A 1 82 ? -7.134 -0.352 -14.149 1.00 81.88 82 ALA A N 1
ATOM 616 C CA . ALA A 1 82 ? -6.738 0.032 -12.796 1.00 81.88 82 ALA A CA 1
ATOM 617 C C . ALA A 1 82 ? -6.864 -1.138 -11.813 1.00 81.88 82 ALA A C 1
ATOM 619 O O . ALA A 1 82 ? -5.895 -1.501 -11.159 1.00 81.88 82 ALA A O 1
ATOM 620 N N . PHE A 1 83 ? -8.026 -1.794 -11.754 1.00 82.69 83 PHE A N 1
ATOM 621 C CA . PHE A 1 83 ? -8.218 -2.931 -10.853 1.00 82.69 83 PHE A CA 1
ATOM 622 C C . PHE A 1 83 ? -7.396 -4.154 -11.268 1.00 82.69 83 PHE A C 1
ATOM 624 O O . PHE A 1 83 ? -6.843 -4.821 -10.401 1.00 82.69 83 PHE A O 1
ATOM 631 N N . GLY A 1 84 ? -7.276 -4.442 -12.565 1.00 80.94 84 GLY A N 1
ATOM 632 C CA . GLY A 1 84 ? -6.507 -5.589 -13.050 1.00 80.94 84 GLY A CA 1
ATOM 633 C C . GLY A 1 84 ? -4.990 -5.447 -12.893 1.00 80.94 84 GLY A C 1
ATOM 634 O O . GLY A 1 84 ? -4.299 -6.460 -12.852 1.00 80.94 84 GLY A O 1
ATOM 635 N N . THR A 1 85 ? -4.469 -4.218 -12.815 1.00 80.75 85 THR A N 1
ATOM 636 C CA . THR A 1 85 ? -3.026 -3.953 -12.663 1.00 80.75 85 THR A CA 1
ATOM 637 C C . THR A 1 85 ? -2.632 -3.599 -11.235 1.00 80.75 85 THR A C 1
ATOM 639 O O . THR A 1 85 ? -1.579 -4.031 -10.779 1.00 80.75 85 THR A O 1
ATOM 642 N N . LEU A 1 86 ? -3.473 -2.854 -10.514 1.00 81.50 86 LEU A N 1
ATOM 643 C CA . LEU A 1 86 ? -3.173 -2.375 -9.163 1.00 81.50 86 LEU A CA 1
ATOM 644 C C . LEU A 1 86 ? -3.725 -3.291 -8.070 1.00 81.50 86 LEU A C 1
ATOM 646 O O . LEU A 1 86 ? -3.383 -3.101 -6.909 1.00 81.50 86 LEU A O 1
ATOM 650 N N . THR A 1 87 ? -4.561 -4.281 -8.404 1.00 79.62 87 THR A N 1
ATOM 651 C CA . THR A 1 87 ? -5.105 -5.240 -7.430 1.00 79.62 87 THR A CA 1
ATOM 652 C C . THR A 1 87 ? -4.985 -6.686 -7.920 1.00 79.62 87 THR A C 1
ATOM 654 O O . THR A 1 87 ? -4.776 -6.952 -9.098 1.00 79.62 87 THR A O 1
ATOM 657 N N . VAL A 1 88 ? -5.149 -7.652 -7.012 1.00 81.38 88 VAL A N 1
ATOM 658 C CA . VAL A 1 88 ? -5.161 -9.100 -7.301 1.00 81.38 88 VAL A CA 1
ATOM 659 C C . VAL A 1 88 ? -6.356 -9.501 -8.170 1.00 81.38 88 VAL A C 1
ATOM 661 O O . VAL A 1 88 ? -6.359 -10.599 -8.728 1.00 81.38 88 VAL A O 1
ATOM 664 N N . LEU A 1 89 ? -7.395 -8.661 -8.258 1.00 71.50 89 LEU A N 1
ATOM 665 C CA . LEU A 1 89 ? -8.642 -9.023 -8.920 1.00 71.50 89 LEU A CA 1
ATOM 666 C C . LEU A 1 89 ? -8.383 -9.333 -10.404 1.00 71.50 89 LEU A C 1
ATOM 668 O O . LEU A 1 89 ? -7.950 -8.453 -11.149 1.00 71.50 89 LEU A O 1
ATOM 672 N N . PRO A 1 90 ? -8.665 -10.567 -10.865 1.00 59.72 90 PRO A N 1
ATOM 673 C CA . PRO A 1 90 ? -8.425 -10.952 -12.245 1.00 59.72 90 PRO A CA 1
ATOM 674 C C . PRO A 1 90 ? -9.483 -10.306 -13.140 1.00 59.72 90 PRO A C 1
ATOM 676 O O . PRO A 1 90 ? -10.557 -10.862 -13.384 1.00 59.72 90 PRO A O 1
ATOM 679 N N . VAL A 1 91 ? -9.182 -9.109 -13.634 1.00 71.38 91 VAL A N 1
ATOM 680 C CA . VAL A 1 91 ? -10.033 -8.404 -14.586 1.00 71.38 91 VAL A CA 1
ATOM 681 C C . VAL A 1 91 ? -9.598 -8.766 -16.003 1.00 71.38 91 VAL A C 1
ATOM 683 O O . VAL A 1 91 ? -8.459 -8.540 -16.403 1.00 71.38 91 VAL A O 1
ATOM 686 N N . ARG A 1 92 ? -10.514 -9.342 -16.790 1.00 62.03 92 ARG A N 1
ATOM 687 C CA . ARG A 1 92 ? -10.275 -9.609 -18.214 1.00 62.03 92 ARG A CA 1
ATOM 688 C C . ARG A 1 92 ? -10.293 -8.282 -18.975 1.00 62.03 92 ARG A C 1
ATOM 690 O O . ARG A 1 92 ? -11.362 -7.721 -19.206 1.00 62.03 92 ARG A O 1
ATOM 697 N N . GLY A 1 93 ? -9.113 -7.776 -19.325 1.00 61.38 93 GLY A N 1
ATOM 698 C CA . GLY A 1 93 ? -8.959 -6.601 -20.177 1.00 61.38 93 GLY A CA 1
ATOM 699 C C . GLY A 1 93 ? -9.234 -6.940 -21.641 1.00 61.38 93 GLY A C 1
ATOM 700 O O . GLY A 1 93 ? -8.706 -7.918 -22.164 1.00 61.38 93 GLY A O 1
ATOM 701 N N . THR A 1 94 ? -10.064 -6.136 -22.302 1.00 62.34 94 THR A N 1
ATOM 702 C CA . THR A 1 94 ? -10.370 -6.251 -23.738 1.00 62.34 94 THR A CA 1
ATOM 703 C C . THR A 1 94 ? -9.406 -5.452 -24.621 1.00 62.34 94 THR A C 1
ATOM 705 O O . THR A 1 94 ? -9.312 -5.739 -25.811 1.00 62.34 94 THR A O 1
ATOM 708 N N . ARG A 1 95 ? -8.676 -4.472 -24.061 1.00 67.19 95 ARG A N 1
ATOM 709 C CA . ARG A 1 95 ? -7.758 -3.575 -24.785 1.00 67.19 95 ARG A CA 1
ATOM 710 C C . ARG A 1 95 ? -6.558 -3.206 -23.896 1.00 67.19 95 ARG A C 1
ATOM 712 O O . ARG A 1 95 ? -6.752 -2.707 -22.792 1.00 67.19 95 ARG A O 1
ATOM 719 N N . TRP A 1 96 ? -5.338 -3.466 -24.374 1.00 71.25 96 TRP A N 1
ATOM 720 C CA . TRP A 1 96 ? -4.071 -3.117 -23.709 1.00 71.25 96 TRP A CA 1
ATOM 721 C C . TRP A 1 96 ? -3.310 -2.113 -24.571 1.00 71.25 96 TRP A C 1
ATOM 723 O O . TRP A 1 96 ? -2.430 -2.467 -25.352 1.00 71.25 96 TRP A O 1
ATOM 733 N N . ASP A 1 97 ? -3.691 -0.847 -24.470 1.00 80.69 97 ASP A N 1
ATOM 734 C CA . ASP A 1 97 ? -3.007 0.235 -25.164 1.00 80.69 97 ASP A CA 1
ATOM 735 C C . ASP A 1 97 ? -2.723 1.421 -24.243 1.00 80.69 97 ASP A C 1
ATOM 737 O O . ASP A 1 97 ? -3.104 1.454 -23.070 1.00 80.69 97 ASP A O 1
ATOM 741 N N . ARG A 1 98 ? -1.990 2.398 -24.781 1.00 80.62 98 ARG A N 1
ATOM 742 C CA . ARG A 1 98 ? -1.553 3.579 -24.033 1.00 80.62 98 ARG A CA 1
ATOM 743 C C . ARG A 1 98 ? -2.733 4.410 -23.519 1.00 80.62 98 ARG A C 1
ATOM 745 O O . ARG A 1 98 ? -2.625 5.013 -22.455 1.00 80.62 98 ARG A O 1
ATOM 752 N N . GLU A 1 99 ? -3.849 4.436 -24.243 1.00 81.00 99 GLU A N 1
ATOM 753 C CA . GLU A 1 99 ? -5.042 5.192 -23.852 1.00 81.00 99 GLU A CA 1
ATOM 754 C C . GLU A 1 99 ? -5.768 4.538 -22.678 1.00 81.00 99 GLU A C 1
ATOM 756 O O . GLU A 1 99 ? -6.133 5.228 -21.725 1.00 81.00 99 GLU A O 1
ATOM 761 N N . ALA A 1 100 ? -5.933 3.212 -22.712 1.00 79.44 100 ALA A N 1
ATOM 762 C CA . ALA A 1 100 ? -6.490 2.442 -21.608 1.00 79.44 100 ALA A CA 1
ATOM 763 C C . ALA A 1 100 ? -5.601 2.535 -20.360 1.00 79.44 100 ALA A C 1
ATOM 765 O O . ALA A 1 100 ? -6.120 2.706 -19.259 1.00 79.44 100 ALA A O 1
ATOM 766 N N . ALA A 1 101 ? -4.273 2.513 -20.528 1.00 82.38 101 ALA A N 1
ATOM 767 C CA . ALA A 1 101 ? -3.333 2.715 -19.427 1.00 82.38 101 ALA A CA 1
ATOM 768 C C . ALA A 1 101 ? -3.463 4.116 -18.804 1.00 82.38 101 ALA A C 1
ATOM 770 O O . ALA A 1 101 ? -3.519 4.243 -17.582 1.00 82.38 101 ALA A O 1
ATOM 771 N N . HIS A 1 102 ? -3.580 5.167 -19.623 1.00 84.69 102 HIS A N 1
ATOM 772 C CA . HIS A 1 102 ? -3.806 6.529 -19.133 1.00 84.69 102 HIS A CA 1
ATOM 773 C C . HIS A 1 102 ? -5.137 6.650 -18.377 1.00 84.69 102 HIS A C 1
ATOM 775 O O . HIS A 1 102 ? -5.167 7.153 -17.255 1.00 84.69 102 HIS A O 1
ATOM 781 N N . ALA A 1 103 ? -6.232 6.138 -18.948 1.00 83.06 103 ALA A N 1
ATOM 782 C CA . ALA A 1 103 ? -7.528 6.104 -18.274 1.00 83.06 103 ALA A CA 1
ATOM 783 C C . ALA A 1 103 ? -7.473 5.294 -16.966 1.00 83.06 103 ALA A C 1
ATOM 785 O O . ALA A 1 103 ? -8.069 5.695 -15.970 1.00 83.06 103 ALA A O 1
ATOM 786 N N . GLY A 1 104 ? -6.719 4.193 -16.940 1.00 83.75 104 GLY A N 1
ATOM 787 C CA . GLY A 1 104 ? -6.504 3.393 -15.739 1.00 83.75 104 GLY A CA 1
ATOM 788 C C . GLY A 1 104 ? -5.742 4.135 -14.649 1.00 83.75 104 GLY A C 1
ATOM 789 O O . GLY A 1 104 ? -6.135 4.068 -13.489 1.00 83.75 104 GLY A O 1
ATOM 790 N N . MET A 1 105 ? -4.725 4.918 -15.007 1.00 87.62 105 MET A N 1
ATOM 791 C CA . MET A 1 105 ? -4.008 5.753 -14.039 1.00 87.62 105 MET A CA 1
ATOM 792 C C . MET A 1 105 ? -4.896 6.850 -13.449 1.00 87.62 105 MET A C 1
ATOM 794 O O . MET A 1 105 ? -4.835 7.098 -12.248 1.00 87.62 105 MET A O 1
ATOM 798 N N . LEU A 1 106 ? -5.802 7.435 -14.239 1.00 87.75 106 LEU A N 1
ATOM 799 C CA . LEU A 1 106 ? -6.814 8.365 -13.718 1.00 87.75 106 LEU A CA 1
ATOM 800 C C . LEU A 1 106 ? -7.815 7.685 -12.766 1.00 87.75 106 LEU A C 1
ATOM 802 O O . LEU A 1 106 ? -8.377 8.339 -11.891 1.00 87.75 106 LEU A O 1
ATOM 806 N N . CYS A 1 107 ? -8.034 6.377 -12.916 1.00 85.75 107 CYS A N 1
ATOM 807 C CA . CYS A 1 107 ? -8.885 5.576 -12.037 1.00 85.75 107 CYS A CA 1
ATOM 808 C C . CYS A 1 107 ? -8.130 4.926 -10.863 1.00 85.75 107 CYS A C 1
ATOM 810 O O . CYS A 1 107 ? -8.771 4.289 -10.025 1.00 85.75 107 CYS A O 1
ATOM 812 N N . ALA A 1 108 ? -6.807 5.092 -10.756 1.00 86.75 108 ALA A N 1
ATOM 813 C CA . ALA A 1 108 ? -6.005 4.523 -9.672 1.00 86.75 108 ALA A CA 1
ATOM 814 C C . ALA A 1 108 ? -6.493 4.922 -8.262 1.00 86.75 108 ALA A C 1
ATOM 816 O O . ALA A 1 108 ? -6.599 4.026 -7.421 1.00 86.75 108 ALA A O 1
ATOM 817 N N . PRO A 1 109 ? -6.922 6.180 -8.003 1.00 90.25 109 PRO A N 1
ATOM 818 C CA . PRO A 1 109 ? -7.484 6.568 -6.707 1.00 90.25 109 PRO A CA 1
ATOM 819 C C . PRO A 1 109 ? -8.709 5.742 -6.288 1.00 90.25 109 PRO A C 1
ATOM 821 O O . PRO A 1 109 ? -8.934 5.531 -5.101 1.00 90.25 109 PRO A O 1
ATOM 824 N N . LEU A 1 110 ? -9.502 5.239 -7.243 1.00 89.44 110 LEU A N 1
ATOM 825 C CA . LEU A 1 110 ? -10.667 4.396 -6.946 1.00 89.44 110 LEU A CA 1
ATOM 826 C C . LEU A 1 110 ? -10.254 2.985 -6.513 1.00 89.44 110 LEU A C 1
ATOM 828 O O . LEU A 1 110 ? -10.841 2.426 -5.583 1.00 89.44 110 LEU A O 1
ATOM 832 N N . ALA A 1 111 ? -9.244 2.412 -7.172 1.00 88.75 111 ALA A N 1
ATOM 833 C CA . ALA A 1 111 ? -8.672 1.129 -6.770 1.00 88.75 111 ALA A CA 1
ATOM 834 C C . ALA A 1 111 ? -8.040 1.247 -5.375 1.00 88.75 111 ALA A C 1
ATOM 836 O O . ALA A 1 111 ? -8.332 0.442 -4.490 1.00 88.75 111 ALA A O 1
ATOM 837 N N . GLY A 1 112 ? -7.276 2.318 -5.163 1.00 91.19 112 GLY A N 1
ATOM 838 C CA . GLY A 1 112 ? -6.681 2.675 -3.886 1.00 91.19 112 GLY A CA 1
ATOM 839 C C . GLY A 1 112 ? -7.701 2.849 -2.758 1.00 91.19 112 GLY A C 1
ATOM 840 O O . GLY A 1 112 ? -7.591 2.208 -1.713 1.00 91.19 112 GLY A O 1
ATOM 841 N N . LEU A 1 113 ? -8.771 3.618 -2.997 1.00 93.31 113 LEU A N 1
ATOM 842 C CA . LEU A 1 113 ? -9.876 3.781 -2.048 1.00 93.31 113 LEU A CA 1
ATOM 843 C C . LEU A 1 113 ? -10.514 2.437 -1.691 1.00 93.31 113 LEU A C 1
ATOM 845 O O . LEU A 1 113 ? -10.797 2.177 -0.526 1.00 93.31 113 LEU A O 1
ATOM 849 N N . THR A 1 114 ? -10.728 1.569 -2.680 1.00 93.19 114 THR A N 1
ATOM 850 C CA . THR A 1 114 ? -11.321 0.245 -2.453 1.00 93.19 114 THR A CA 1
ATOM 851 C C . THR A 1 114 ? -10.435 -0.600 -1.538 1.00 93.19 114 THR A C 1
ATOM 853 O O . THR A 1 114 ? -10.922 -1.171 -0.563 1.00 93.19 114 THR A O 1
ATOM 856 N N . VAL A 1 115 ? -9.125 -0.628 -1.798 1.00 93.44 115 VAL A N 1
ATOM 857 C CA . VAL A 1 115 ? -8.146 -1.332 -0.958 1.00 93.44 115 VAL A CA 1
ATOM 858 C C . VAL A 1 115 ? -8.091 -0.731 0.452 1.00 93.44 115 VAL A C 1
ATOM 860 O O . VAL A 1 115 ? -8.127 -1.478 1.430 1.00 93.44 115 VAL A O 1
ATOM 863 N N . GLY A 1 116 ? -8.077 0.600 0.571 1.00 94.38 116 GLY A N 1
ATOM 864 C CA . GLY A 1 116 ? -8.079 1.314 1.850 1.00 94.38 116 GLY A CA 1
ATOM 865 C C . GLY A 1 116 ? -9.340 1.055 2.680 1.00 94.38 116 GLY A C 1
ATOM 866 O O . GLY A 1 116 ? -9.251 0.827 3.884 1.00 94.38 116 GLY A O 1
ATOM 867 N N . LEU A 1 117 ? -10.514 0.994 2.045 1.00 95.56 117 LEU A N 1
ATOM 868 C CA . LEU A 1 117 ? -11.771 0.633 2.707 1.00 95.56 117 LEU A CA 1
ATOM 869 C C . LEU A 1 117 ? -11.782 -0.829 3.166 1.00 95.56 117 LEU A C 1
ATOM 871 O O . LEU A 1 117 ? -12.240 -1.112 4.272 1.00 95.56 117 LEU A O 1
ATOM 875 N N . CYS A 1 118 ? -11.245 -1.758 2.369 1.00 95.50 118 CYS A N 1
ATOM 876 C CA . CYS A 1 118 ? -11.063 -3.143 2.806 1.00 95.50 118 CYS A CA 1
ATOM 877 C C . CYS A 1 118 ? -10.127 -3.230 4.021 1.00 95.50 118 CYS A C 1
ATOM 879 O O . CYS A 1 118 ? -10.428 -3.947 4.975 1.00 95.50 118 CYS A O 1
ATOM 881 N N . ALA A 1 119 ? -9.027 -2.474 4.016 1.00 96.06 119 ALA A N 1
ATOM 882 C CA . ALA A 1 119 ? -8.090 -2.410 5.134 1.00 96.06 119 ALA A CA 1
ATOM 883 C C . ALA A 1 119 ? -8.755 -1.848 6.403 1.00 96.06 119 ALA A C 1
ATOM 885 O O . ALA A 1 119 ? -8.660 -2.458 7.470 1.00 96.06 119 ALA A O 1
ATOM 886 N N . ALA A 1 120 ? -9.494 -0.741 6.272 1.00 95.44 120 ALA A N 1
ATOM 887 C CA . ALA A 1 120 ? -10.258 -0.124 7.354 1.00 95.44 120 ALA A CA 1
ATOM 888 C C . ALA A 1 120 ? -11.318 -1.072 7.934 1.00 95.44 120 ALA A C 1
ATOM 890 O O . ALA A 1 120 ? -11.464 -1.166 9.152 1.00 95.44 120 ALA A O 1
ATOM 891 N N . ALA A 1 121 ? -12.042 -1.797 7.074 1.00 96.38 121 ALA A N 1
ATOM 892 C CA . ALA A 1 121 ? -13.050 -2.760 7.501 1.00 96.38 121 ALA A CA 1
ATOM 893 C C . ALA A 1 121 ? -12.424 -3.888 8.329 1.00 96.38 121 ALA A C 1
ATOM 895 O O . ALA A 1 121 ? -12.916 -4.196 9.412 1.00 96.38 121 ALA A O 1
ATOM 896 N N . VAL A 1 122 ? -11.312 -4.467 7.868 1.00 96.06 122 VAL A N 1
ATOM 897 C CA . VAL A 1 122 ? -10.614 -5.536 8.597 1.00 96.06 122 VAL A CA 1
ATOM 898 C C . VAL A 1 122 ? -10.099 -5.040 9.948 1.00 96.06 122 VAL A C 1
ATOM 900 O O . VAL A 1 122 ? -10.349 -5.690 10.962 1.00 96.06 122 VAL A O 1
ATOM 903 N N . GLY A 1 123 ? -9.441 -3.877 9.992 1.00 95.00 123 GLY A N 1
ATOM 904 C CA . GLY A 1 123 ? -8.968 -3.288 11.247 1.00 95.00 123 GLY A CA 1
ATOM 905 C C . GLY A 1 123 ? -10.103 -2.968 12.224 1.00 95.00 123 GLY A C 1
ATOM 906 O O . GLY A 1 123 ? -10.024 -3.319 13.401 1.00 95.00 123 GLY A O 1
ATOM 907 N N . GLY A 1 124 ? -11.194 -2.375 11.731 1.00 93.69 124 GLY A N 1
ATOM 908 C CA . GLY A 1 124 ? -12.378 -2.050 12.527 1.00 93.69 124 GLY A CA 1
ATOM 909 C C . GLY A 1 124 ? -13.090 -3.284 13.083 1.00 93.69 124 GLY A C 1
ATOM 910 O O . GLY A 1 124 ? -13.436 -3.304 14.263 1.00 93.69 124 GLY A O 1
ATOM 911 N N . VAL A 1 125 ? -13.252 -4.341 12.278 1.00 95.75 125 VAL A N 1
ATOM 912 C CA . VAL A 1 125 ? -13.799 -5.629 12.739 1.00 95.75 125 VAL A CA 1
ATOM 913 C C . VAL A 1 125 ? -12.917 -6.220 13.835 1.00 95.75 125 VAL A C 1
ATOM 915 O O . VAL A 1 125 ? -13.432 -6.689 14.847 1.00 95.75 125 VAL A O 1
ATOM 918 N N . LEU A 1 126 ? -11.594 -6.164 13.681 1.00 95.00 126 LEU A N 1
ATOM 919 C CA . LEU A 1 126 ? -10.675 -6.733 14.662 1.00 95.00 126 LEU A CA 1
ATOM 920 C C . LEU A 1 126 ? -10.721 -5.989 16.002 1.00 95.00 126 LEU A C 1
ATOM 922 O O . LEU A 1 126 ? -10.717 -6.631 17.049 1.00 95.00 126 LEU A O 1
ATOM 926 N N . LEU A 1 127 ? -10.841 -4.658 15.974 1.00 94.12 127 LEU A N 1
ATOM 927 C CA . LEU A 1 127 ? -11.103 -3.859 17.174 1.00 94.12 127 LEU A CA 1
ATOM 928 C C . LEU A 1 127 ? -12.462 -4.184 17.798 1.00 94.12 127 LEU A C 1
ATOM 930 O O . LEU A 1 127 ? -12.560 -4.319 19.014 1.00 94.12 127 LEU A O 1
ATOM 934 N N . PHE A 1 128 ? -13.506 -4.335 16.979 1.00 93.69 128 PHE A N 1
ATOM 935 C CA . PHE A 1 128 ? -14.849 -4.674 17.452 1.00 93.69 128 PHE A CA 1
ATOM 936 C C . PHE A 1 128 ? -14.894 -6.045 18.142 1.00 93.69 128 PHE A C 1
ATOM 938 O O . PHE A 1 128 ? -15.595 -6.216 19.135 1.00 93.69 128 PHE A O 1
ATOM 945 N N . LEU A 1 129 ? -14.092 -7.003 17.672 1.00 95.38 129 LEU A N 1
ATOM 946 C CA . LEU A 1 129 ? -13.901 -8.312 18.306 1.00 95.38 129 LEU A CA 1
ATOM 947 C C . LEU A 1 129 ? -13.062 -8.256 19.602 1.00 95.38 129 LEU A C 1
ATOM 949 O O . LEU A 1 129 ? -12.812 -9.297 20.206 1.00 95.38 129 LEU A O 1
ATOM 953 N N . GLY A 1 130 ? -12.624 -7.071 20.040 1.00 91.94 130 GLY A N 1
ATOM 954 C CA . GLY A 1 130 ? -11.800 -6.887 21.237 1.00 91.94 130 GLY A CA 1
ATOM 955 C C . GLY A 1 130 ? -10.296 -7.054 20.998 1.00 91.94 130 GLY A C 1
ATOM 956 O O . GLY A 1 130 ? -9.536 -7.206 21.954 1.00 91.94 130 GLY A O 1
ATOM 957 N N . GLY A 1 131 ? -9.844 -7.040 19.742 1.00 91.94 131 GLY A N 1
ATOM 958 C CA . GLY A 1 131 ? -8.424 -7.023 19.404 1.00 91.94 131 GLY A CA 1
ATOM 959 C C . GLY A 1 131 ? -7.741 -5.722 19.838 1.00 91.94 131 GLY A C 1
ATOM 960 O O . GLY A 1 131 ? -8.346 -4.652 19.853 1.00 91.94 131 GLY A O 1
ATOM 961 N N . GLY A 1 132 ? -6.452 -5.800 20.177 1.00 94.62 132 GLY A N 1
ATOM 962 C CA . GLY A 1 132 ? -5.659 -4.615 20.514 1.00 94.62 132 GLY A CA 1
ATOM 963 C C . GLY A 1 132 ? -5.370 -3.726 19.297 1.00 94.62 132 GLY A C 1
ATOM 964 O O . GLY A 1 132 ? -5.274 -4.214 18.170 1.00 94.62 132 GLY A O 1
ATOM 965 N N . ALA A 1 133 ? -5.143 -2.428 19.534 1.00 95.44 133 ALA A N 1
ATOM 966 C CA . ALA A 1 133 ? -4.848 -1.442 18.485 1.00 95.44 133 ALA A CA 1
ATOM 967 C C . ALA A 1 133 ? -3.654 -1.833 17.598 1.00 95.44 133 ALA A C 1
ATOM 969 O O . ALA A 1 133 ? -3.698 -1.649 16.384 1.00 95.44 133 ALA A O 1
ATOM 970 N N . LEU A 1 134 ? -2.616 -2.437 18.186 1.00 96.69 134 LEU A N 1
ATOM 971 C CA . LEU A 1 134 ? -1.454 -2.918 17.440 1.00 96.69 134 LEU A CA 1
ATOM 972 C C . LEU A 1 134 ? -1.821 -4.045 16.465 1.00 96.69 134 LEU A C 1
ATOM 974 O O . LEU A 1 134 ? -1.387 -4.033 15.317 1.00 96.69 134 LEU A O 1
ATOM 978 N N . LEU A 1 135 ? -2.646 -5.000 16.900 1.00 96.44 135 LEU A N 1
ATOM 979 C CA . LEU A 1 135 ? -3.069 -6.111 16.050 1.00 96.44 135 LEU A CA 1
ATOM 980 C C . LEU A 1 135 ? -3.945 -5.608 14.893 1.00 96.44 135 LEU A C 1
ATOM 982 O O . LEU A 1 135 ? -3.744 -6.011 13.749 1.00 96.44 135 LEU A O 1
ATOM 986 N N . ALA A 1 136 ? -4.867 -4.682 15.176 1.00 96.56 136 ALA A N 1
ATOM 987 C CA . ALA A 1 136 ? -5.677 -4.024 14.154 1.00 96.56 136 ALA A CA 1
ATOM 988 C C . ALA A 1 136 ? -4.816 -3.240 13.151 1.00 96.56 136 ALA A C 1
ATOM 990 O O . ALA A 1 136 ? -5.068 -3.311 11.948 1.00 96.56 136 ALA A O 1
ATOM 991 N N . ALA A 1 137 ? -3.772 -2.549 13.616 1.00 97.06 137 ALA A N 1
ATOM 992 C CA . ALA A 1 137 ? -2.830 -1.823 12.768 1.00 97.06 137 ALA A CA 1
ATOM 993 C C . ALA A 1 137 ? -2.036 -2.749 11.837 1.00 97.06 137 ALA A C 1
ATOM 995 O O . ALA A 1 137 ? -1.979 -2.492 10.636 1.00 97.06 137 ALA A O 1
ATOM 996 N N . VAL A 1 138 ? -1.489 -3.852 12.361 1.00 97.56 138 VAL A N 1
ATOM 997 C CA . VAL A 1 138 ? -0.777 -4.861 11.556 1.00 97.56 138 VAL A CA 1
ATOM 998 C C . VAL A 1 138 ? -1.704 -5.469 10.506 1.00 97.56 138 VAL A C 1
ATOM 1000 O O . VAL A 1 138 ? -1.341 -5.531 9.333 1.00 97.56 138 VAL A O 1
ATOM 1003 N N . ALA A 1 139 ? -2.918 -5.867 10.898 1.00 96.75 139 ALA A N 1
ATOM 1004 C CA . ALA A 1 139 ? -3.897 -6.413 9.963 1.00 96.75 139 ALA A CA 1
ATOM 1005 C C . ALA A 1 139 ? -4.262 -5.393 8.873 1.00 96.75 139 ALA A C 1
ATOM 1007 O O . ALA A 1 139 ? -4.262 -5.732 7.695 1.00 96.75 139 ALA A O 1
ATOM 1008 N N . THR A 1 140 ? -4.497 -4.134 9.251 1.00 96.88 140 THR A N 1
ATOM 1009 C CA . THR A 1 140 ? -4.803 -3.040 8.315 1.00 96.88 140 THR A CA 1
ATOM 1010 C C . THR A 1 140 ? -3.666 -2.828 7.310 1.00 96.88 140 THR A C 1
ATOM 1012 O O . THR A 1 140 ? -3.926 -2.762 6.113 1.00 96.88 140 THR A O 1
ATOM 1015 N N . ALA A 1 141 ? -2.408 -2.783 7.763 1.00 96.38 141 ALA A N 1
ATOM 1016 C CA . ALA A 1 141 ? -1.240 -2.604 6.895 1.00 96.38 141 ALA A CA 1
ATOM 1017 C C . ALA A 1 141 ? -0.970 -3.815 5.978 1.00 96.38 141 ALA A C 1
ATOM 1019 O O . ALA A 1 141 ? -0.454 -3.656 4.873 1.00 96.38 141 ALA A O 1
ATOM 1020 N N . ALA A 1 142 ? -1.349 -5.027 6.397 1.00 95.69 142 ALA A N 1
ATOM 1021 C CA . ALA A 1 142 ? -1.180 -6.238 5.596 1.00 95.69 142 ALA A CA 1
ATOM 1022 C C . ALA A 1 142 ? -2.168 -6.333 4.418 1.00 95.69 142 ALA A C 1
ATOM 1024 O O . ALA A 1 142 ? -1.849 -6.944 3.396 1.00 95.69 142 ALA A O 1
ATOM 1025 N N . ILE A 1 143 ? -3.359 -5.732 4.528 1.00 95.50 143 ILE A N 1
ATOM 1026 C CA . ILE A 1 143 ? -4.400 -5.835 3.494 1.00 95.50 143 ILE A CA 1
ATOM 1027 C C . ILE A 1 143 ? -3.947 -5.272 2.137 1.00 95.50 143 ILE A C 1
ATOM 1029 O O . ILE A 1 143 ? -4.079 -6.002 1.154 1.00 95.50 143 ILE A O 1
ATOM 1033 N N . PRO A 1 144 ? -3.364 -4.062 2.030 1.00 91.94 144 PRO A N 1
ATOM 1034 C CA . PRO A 1 144 ? -2.814 -3.576 0.766 1.00 91.94 144 PRO A CA 1
ATOM 1035 C C . PRO A 1 144 ? -1.731 -4.491 0.191 1.00 91.94 144 PRO A C 1
ATOM 1037 O O . PRO A 1 144 ? -1.733 -4.756 -1.008 1.00 91.94 144 PRO A O 1
ATOM 1040 N N . ALA A 1 145 ? -0.844 -5.045 1.023 1.00 92.00 145 ALA A N 1
ATOM 1041 C CA . ALA A 1 145 ? 0.183 -5.974 0.554 1.00 92.00 145 ALA A CA 1
ATOM 1042 C C . ALA A 1 145 ? -0.446 -7.223 -0.086 1.00 92.00 145 ALA A C 1
ATOM 1044 O O . ALA A 1 145 ? -0.087 -7.602 -1.197 1.00 92.00 145 ALA A O 1
ATOM 1045 N N . VAL A 1 146 ? -1.450 -7.820 0.558 1.00 92.25 146 VAL A N 1
ATOM 1046 C CA . VAL A 1 146 ? -2.140 -9.001 0.022 1.00 92.25 146 VAL A CA 1
ATOM 1047 C C . VAL A 1 146 ? -2.958 -8.651 -1.220 1.00 92.25 146 VAL A C 1
ATOM 1049 O O . VAL A 1 146 ? -2.819 -9.317 -2.243 1.00 92.25 146 VAL A O 1
ATOM 1052 N N . LEU A 1 147 ? -3.777 -7.596 -1.159 1.00 91.00 147 LEU A N 1
ATOM 1053 C CA . LEU A 1 147 ? -4.692 -7.200 -2.235 1.00 91.00 147 LEU A CA 1
ATOM 1054 C C . LEU A 1 147 ? -3.990 -6.641 -3.471 1.00 91.00 147 LEU A C 1
ATOM 1056 O O . LEU A 1 147 ? -4.618 -6.584 -4.523 1.00 91.00 147 LEU A O 1
ATOM 1060 N N . THR A 1 148 ? -2.714 -6.274 -3.373 1.00 90.38 148 THR A N 1
ATOM 1061 C CA . THR A 1 148 ? -1.891 -5.817 -4.505 1.00 90.38 148 THR A CA 1
ATOM 1062 C C . THR A 1 148 ? -0.801 -6.824 -4.890 1.00 90.38 148 THR A C 1
ATOM 1064 O O . THR A 1 148 ? 0.038 -6.524 -5.733 1.00 90.38 148 THR A O 1
ATOM 1067 N N . ARG A 1 149 ? -0.795 -8.031 -4.293 1.00 87.50 149 ARG A N 1
ATOM 1068 C CA . ARG A 1 149 ? 0.268 -9.055 -4.445 1.00 87.50 149 ARG A CA 1
ATOM 1069 C C . ARG A 1 149 ? 1.670 -8.564 -4.071 1.00 87.50 149 ARG A C 1
ATOM 1071 O O . ARG A 1 149 ? 2.654 -9.103 -4.560 1.00 87.50 149 ARG A O 1
ATOM 1078 N N . GLY A 1 150 ? 1.755 -7.542 -3.232 1.00 88.81 150 GLY A N 1
ATOM 1079 C CA . GLY A 1 150 ? 3.009 -6.924 -2.832 1.00 88.81 150 GLY A CA 1
ATOM 1080 C C . GLY A 1 150 ? 3.601 -5.983 -3.876 1.00 88.81 150 GLY A C 1
ATOM 1081 O O . GLY A 1 150 ? 4.678 -5.474 -3.615 1.00 88.81 150 GLY A O 1
ATOM 1082 N N . LEU A 1 151 ? 2.915 -5.685 -4.989 1.00 90.44 151 LEU A N 1
ATOM 1083 C CA . LEU A 1 151 ? 3.453 -4.872 -6.092 1.00 90.44 151 LEU A CA 1
ATOM 1084 C C . LEU A 1 151 ? 4.063 -3.537 -5.626 1.00 90.44 151 LEU A C 1
ATOM 1086 O O . LEU A 1 151 ? 5.121 -3.135 -6.093 1.00 90.44 151 LEU A O 1
ATOM 1090 N N . HIS A 1 152 ? 3.406 -2.857 -4.684 1.00 91.62 152 HIS A N 1
ATOM 1091 C CA . HIS A 1 152 ? 3.887 -1.579 -4.152 1.00 91.62 152 HIS A CA 1
ATOM 1092 C C . HIS A 1 152 ? 5.108 -1.745 -3.239 1.00 91.62 152 HIS A C 1
ATOM 1094 O O . HIS A 1 152 ? 5.993 -0.895 -3.237 1.00 91.62 152 HIS A O 1
ATOM 1100 N N . LEU A 1 153 ? 5.153 -2.831 -2.460 1.00 93.38 153 LEU A N 1
ATOM 1101 C CA . LEU A 1 153 ? 6.281 -3.128 -1.577 1.00 93.38 153 LEU A CA 1
ATOM 1102 C C . LEU A 1 153 ? 7.498 -3.588 -2.387 1.00 93.38 153 LEU A C 1
ATOM 1104 O O . LEU A 1 153 ? 8.610 -3.171 -2.097 1.00 93.38 153 LEU A O 1
ATOM 1108 N N . ASP A 1 154 ? 7.269 -4.382 -3.428 1.00 93.06 154 ASP A N 1
ATOM 1109 C CA . ASP A 1 154 ? 8.276 -4.837 -4.385 1.00 93.06 154 ASP A CA 1
ATOM 1110 C C . ASP A 1 154 ? 8.908 -3.642 -5.109 1.00 93.06 154 ASP A C 1
ATOM 1112 O O . ASP A 1 154 ? 10.100 -3.392 -4.971 1.00 93.06 154 ASP A O 1
ATOM 1116 N N . GLY A 1 155 ? 8.085 -2.783 -5.725 1.00 93.19 155 GLY A N 1
ATOM 1117 C CA . GLY A 1 155 ? 8.576 -1.578 -6.397 1.00 93.19 155 GLY A CA 1
ATOM 1118 C C . GLY A 1 155 ? 9.300 -0.602 -5.462 1.00 93.19 155 GLY A C 1
ATOM 1119 O O . GLY A 1 155 ? 10.260 0.051 -5.876 1.00 93.19 155 GLY A O 1
ATOM 1120 N N . LEU A 1 156 ? 8.879 -0.505 -4.196 1.00 95.12 156 LEU A N 1
ATOM 1121 C CA . LEU A 1 156 ? 9.582 0.284 -3.183 1.00 95.12 156 LEU A CA 1
ATOM 1122 C C . LEU A 1 156 ? 10.950 -0.323 -2.840 1.00 95.12 156 LEU A C 1
ATOM 1124 O O . LEU A 1 156 ? 11.929 0.419 -2.754 1.00 95.12 156 LEU A O 1
ATOM 1128 N N . ALA A 1 157 ? 11.020 -1.644 -2.657 1.00 96.19 157 ALA A N 1
ATOM 1129 C CA . ALA A 1 157 ? 12.263 -2.352 -2.374 1.00 96.19 157 ALA A CA 1
ATOM 1130 C C . ALA A 1 157 ? 13.243 -2.247 -3.548 1.00 96.19 157 ALA A C 1
ATOM 1132 O O . ALA A 1 157 ? 14.373 -1.806 -3.346 1.00 96.19 157 ALA A O 1
ATOM 1133 N N . ASP A 1 158 ? 12.779 -2.515 -4.770 1.00 95.06 158 ASP A N 1
ATOM 1134 C CA . ASP A 1 158 ? 13.569 -2.392 -5.995 1.00 95.06 158 ASP A CA 1
ATOM 1135 C C . ASP A 1 158 ? 14.117 -0.978 -6.153 1.00 95.06 158 ASP A C 1
ATOM 1137 O O . ASP A 1 158 ? 15.305 -0.783 -6.404 1.00 95.06 158 ASP A O 1
ATOM 1141 N N . THR A 1 159 ? 13.269 0.037 -5.963 1.00 94.62 159 THR A N 1
ATOM 1142 C CA . THR A 1 159 ? 13.691 1.439 -6.067 1.00 94.62 159 THR A CA 1
ATOM 1143 C C . THR A 1 159 ? 14.735 1.780 -5.007 1.00 94.62 159 THR A C 1
ATOM 1145 O O . THR A 1 159 ? 15.726 2.444 -5.316 1.00 94.62 159 THR A O 1
ATOM 1148 N N . ALA A 1 160 ? 14.561 1.303 -3.774 1.00 96.06 160 ALA A N 1
ATOM 1149 C CA . ALA A 1 160 ? 15.541 1.500 -2.714 1.00 96.06 160 ALA A CA 1
ATOM 1150 C C . ALA A 1 160 ? 16.873 0.796 -3.010 1.00 96.06 160 ALA A C 1
ATOM 1152 O O . ALA A 1 160 ? 17.926 1.383 -2.774 1.00 96.06 160 ALA A O 1
ATOM 1153 N N . ASP A 1 161 ? 16.856 -0.414 -3.568 1.00 95.44 161 ASP A N 1
ATOM 1154 C CA . ASP A 1 161 ? 18.071 -1.142 -3.940 1.00 95.44 161 ASP A CA 1
ATOM 1155 C C . ASP A 1 161 ? 18.770 -0.536 -5.159 1.00 95.44 161 ASP A C 1
ATOM 1157 O O . ASP A 1 161 ? 19.996 -0.399 -5.171 1.00 95.44 161 ASP A O 1
ATOM 1161 N N . GLY A 1 162 ? 18.005 -0.104 -6.162 1.00 94.38 162 GLY A N 1
ATOM 1162 C CA . GLY A 1 162 ? 18.517 0.604 -7.330 1.00 94.38 162 GLY A CA 1
ATOM 1163 C C . GLY A 1 162 ? 19.214 1.903 -6.934 1.00 94.38 162 GLY A C 1
ATOM 1164 O O . GLY A 1 162 ? 20.391 2.092 -7.249 1.00 94.38 162 GLY A O 1
ATOM 1165 N N . LEU A 1 163 ? 18.520 2.770 -6.188 1.00 94.00 163 LEU A N 1
ATOM 1166 C CA . LEU A 1 163 ? 19.049 4.063 -5.742 1.00 94.00 163 LEU A CA 1
ATOM 1167 C C . LEU A 1 163 ? 20.148 3.916 -4.679 1.00 94.00 163 LEU A C 1
ATOM 1169 O O . LEU A 1 163 ? 21.152 4.624 -4.729 1.00 94.00 163 LEU A O 1
ATOM 1173 N N . GLY A 1 164 ? 19.991 2.979 -3.743 1.00 92.31 164 GLY A N 1
ATOM 1174 C CA . GLY A 1 164 ? 20.950 2.717 -2.668 1.00 92.31 164 GLY A CA 1
ATOM 1175 C C . GLY A 1 164 ? 22.263 2.103 -3.155 1.00 92.31 164 GLY A C 1
ATOM 1176 O O . GLY A 1 164 ? 23.286 2.227 -2.486 1.00 92.31 164 GLY A O 1
ATOM 1177 N N . SER A 1 165 ? 22.277 1.492 -4.345 1.00 91.44 165 SER A N 1
ATOM 1178 C CA . SER A 1 165 ? 23.484 0.884 -4.914 1.00 91.44 165 SER A CA 1
ATOM 1179 C C . SER A 1 165 ? 24.601 1.876 -5.264 1.00 91.44 165 SER A C 1
ATOM 1181 O O . SER A 1 165 ? 25.748 1.454 -5.416 1.00 91.44 165 SER A O 1
ATOM 1183 N N . GLY A 1 166 ? 24.284 3.168 -5.435 1.00 90.62 166 GLY A N 1
ATOM 1184 C CA . GLY A 1 166 ? 25.247 4.205 -5.826 1.00 90.62 166 GLY A CA 1
ATOM 1185 C C . GLY A 1 166 ? 25.869 4.011 -7.216 1.00 90.62 166 GLY A C 1
ATOM 1186 O O . GLY A 1 166 ? 26.894 4.620 -7.519 1.00 90.62 166 GLY A O 1
ATOM 1187 N N . LYS A 1 167 ? 25.290 3.142 -8.053 1.00 91.62 167 LYS A N 1
ATOM 1188 C CA . LYS A 1 167 ? 25.795 2.826 -9.395 1.00 91.62 167 LYS A CA 1
ATOM 1189 C C . LYS A 1 167 ? 25.239 3.776 -10.466 1.00 91.62 167 LYS A C 1
ATOM 1191 O O . LYS A 1 167 ? 24.210 4.411 -10.235 1.00 91.62 167 LYS A O 1
ATOM 1196 N N . PRO A 1 168 ? 25.871 3.842 -11.657 1.00 94.69 168 PRO A N 1
ATOM 1197 C CA . PRO A 1 168 ? 25.290 4.509 -12.822 1.00 94.69 168 PRO A CA 1
ATOM 1198 C C . PRO A 1 168 ? 23.878 3.994 -13.143 1.00 94.69 168 PRO A C 1
ATOM 1200 O O . PRO A 1 168 ? 23.521 2.865 -12.791 1.00 94.69 168 PRO A O 1
ATOM 1203 N N . ALA A 1 169 ? 23.074 4.810 -13.830 1.00 92.12 169 ALA A N 1
ATOM 1204 C CA . ALA A 1 169 ? 21.651 4.547 -14.057 1.00 92.12 169 ALA A CA 1
ATOM 1205 C C . ALA A 1 169 ? 21.385 3.182 -14.721 1.00 92.12 169 ALA A C 1
ATOM 1207 O O . ALA A 1 169 ? 20.454 2.473 -14.341 1.00 92.12 169 ALA A O 1
ATOM 1208 N N . GLU A 1 170 ? 22.227 2.775 -15.669 1.00 93.38 170 GLU A N 1
ATOM 1209 C CA . GLU A 1 170 ? 22.111 1.508 -16.394 1.00 93.38 170 GLU A CA 1
ATOM 1210 C C . GLU A 1 170 ? 22.293 0.300 -15.464 1.00 93.38 170 GLU A C 1
ATOM 1212 O O . GLU A 1 170 ? 21.600 -0.715 -15.583 1.00 93.38 170 GLU A O 1
ATOM 1217 N N . ASP A 1 171 ? 23.211 0.419 -14.507 1.00 91.44 171 ASP A N 1
ATOM 1218 C CA . ASP A 1 171 ? 23.497 -0.605 -13.511 1.00 91.44 171 ASP A CA 1
ATOM 1219 C C . ASP A 1 171 ? 22.443 -0.639 -12.400 1.00 91.44 171 ASP A C 1
ATOM 1221 O O . ASP A 1 171 ? 22.057 -1.728 -11.970 1.00 91.44 171 ASP A O 1
ATOM 1225 N N . ALA A 1 172 ? 21.943 0.520 -11.966 1.00 91.88 172 ALA A N 1
ATOM 1226 C CA . ALA A 1 172 ? 20.843 0.620 -11.008 1.00 91.88 172 ALA A CA 1
ATOM 1227 C C . ALA A 1 172 ? 19.558 -0.010 -11.572 1.00 91.88 172 ALA A C 1
ATOM 1229 O O . ALA A 1 172 ? 18.932 -0.843 -10.918 1.00 91.88 172 ALA A O 1
ATOM 1230 N N . LEU A 1 173 ? 19.221 0.275 -12.836 1.00 91.69 173 LEU A N 1
ATOM 1231 C CA . LEU A 1 173 ? 18.094 -0.356 -13.532 1.00 91.69 173 LEU A CA 1
ATOM 1232 C C . LEU A 1 173 ? 18.281 -1.864 -13.707 1.00 91.69 173 LEU A C 1
ATOM 1234 O O . LEU A 1 173 ? 17.308 -2.616 -13.713 1.00 91.69 173 LEU A O 1
ATOM 1238 N N . ARG A 1 174 ? 19.524 -2.330 -13.869 1.00 91.62 174 ARG A N 1
ATOM 1239 C CA . ARG A 1 174 ? 19.829 -3.764 -13.864 1.00 91.62 174 ARG A CA 1
ATOM 1240 C C . ARG A 1 174 ? 19.606 -4.397 -12.497 1.00 91.62 174 ARG A C 1
ATOM 1242 O O . ARG A 1 174 ? 19.229 -5.561 -12.471 1.00 91.62 174 ARG A O 1
ATOM 1249 N N . ILE A 1 175 ? 19.857 -3.681 -11.400 1.00 90.69 175 ILE A N 1
ATOM 1250 C CA . ILE A 1 175 ? 19.594 -4.162 -10.036 1.00 90.69 175 ILE A CA 1
ATOM 1251 C C . ILE A 1 175 ? 18.087 -4.283 -9.805 1.00 90.69 175 ILE A C 1
ATOM 1253 O O . ILE A 1 175 ? 17.648 -5.363 -9.440 1.00 90.69 175 ILE A O 1
ATOM 1257 N N . MET A 1 176 ? 17.307 -3.255 -10.150 1.00 89.81 176 MET A N 1
ATOM 1258 C CA . MET A 1 176 ? 15.835 -3.252 -10.037 1.00 89.81 176 MET A CA 1
ATOM 1259 C C . MET A 1 176 ? 15.131 -4.350 -10.852 1.00 89.81 176 MET A C 1
ATOM 1261 O O . MET A 1 176 ? 13.956 -4.613 -10.657 1.00 89.81 176 MET A O 1
ATOM 1265 N N . LYS A 1 177 ? 15.809 -4.947 -11.841 1.00 90.25 177 LYS A N 1
ATOM 1266 C CA . LYS A 1 177 ? 15.263 -6.039 -12.669 1.00 90.25 177 LYS A CA 1
ATOM 1267 C C . LYS A 1 177 ? 15.622 -7.427 -12.147 1.00 90.25 177 LYS A C 1
ATOM 1269 O O . LYS A 1 177 ? 15.202 -8.421 -12.743 1.00 90.25 177 LYS A O 1
ATOM 1274 N N . ARG A 1 178 ? 16.465 -7.518 -11.116 1.00 89.81 178 ARG A N 1
ATOM 1275 C CA . ARG A 1 178 ? 16.773 -8.795 -10.469 1.00 89.81 178 ARG A CA 1
ATOM 1276 C C . ARG A 1 178 ? 15.599 -9.181 -9.585 1.00 89.81 178 ARG A C 1
ATOM 1278 O O . ARG A 1 178 ? 14.919 -8.325 -9.054 1.00 89.81 178 ARG A O 1
ATOM 1285 N N . SER A 1 179 ? 15.386 -10.480 -9.424 1.00 86.88 179 SER A N 1
ATOM 1286 C CA . SER A 1 179 ? 14.330 -11.000 -8.548 1.00 86.88 179 SER A CA 1
ATOM 1287 C C . SER A 1 179 ? 14.733 -11.049 -7.070 1.00 86.88 179 SER A C 1
ATOM 1289 O O . SER A 1 179 ? 13.911 -11.406 -6.232 1.00 86.88 179 SER A O 1
ATOM 1291 N N . ASP A 1 180 ? 15.996 -10.749 -6.756 1.00 89.69 180 ASP A N 1
ATOM 1292 C CA . ASP A 1 180 ? 16.525 -10.793 -5.396 1.00 89.69 180 ASP A CA 1
ATOM 1293 C C . ASP A 1 180 ? 16.363 -9.434 -4.715 1.00 89.69 180 ASP A C 1
ATOM 1295 O O . ASP A 1 180 ? 16.748 -8.410 -5.280 1.00 89.69 180 ASP A O 1
ATOM 1299 N N . ILE A 1 181 ? 15.890 -9.446 -3.468 1.00 93.75 181 ILE A N 1
ATOM 1300 C CA . ILE A 1 181 ? 15.843 -8.248 -2.628 1.00 93.75 181 ILE A CA 1
ATOM 1301 C C . ILE A 1 181 ? 17.234 -7.928 -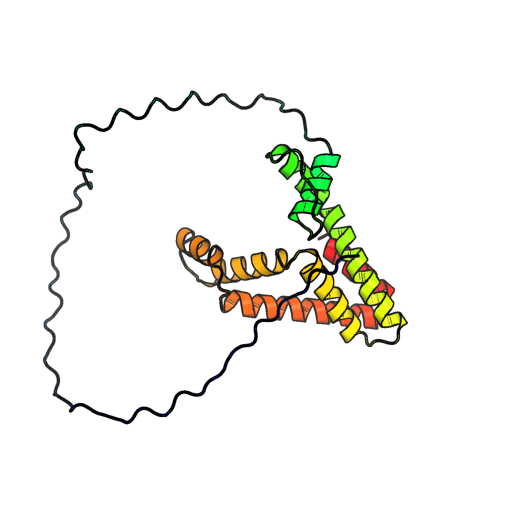2.070 1.00 93.75 181 ILE A C 1
ATOM 1303 O O . ILE A 1 181 ? 17.931 -8.798 -1.536 1.00 93.75 181 ILE A O 1
ATOM 1307 N N . GLY A 1 182 ? 17.648 -6.672 -2.178 1.00 93.06 182 GLY A N 1
ATOM 1308 C CA . GLY A 1 182 ? 18.899 -6.183 -1.622 1.00 93.06 182 GLY A CA 1
ATOM 1309 C C . GLY A 1 182 ? 18.756 -5.633 -0.194 1.00 93.06 182 GLY A C 1
ATOM 1310 O O . GLY A 1 182 ? 17.658 -5.512 0.360 1.00 93.06 182 GLY A O 1
ATOM 1311 N N . PRO A 1 183 ? 19.885 -5.295 0.457 1.00 94.94 183 PRO A N 1
ATOM 1312 C CA . PRO A 1 183 ? 19.876 -4.798 1.831 1.00 94.94 183 PRO A CA 1
ATOM 1313 C C . PRO A 1 183 ? 19.133 -3.465 2.000 1.00 94.94 183 PRO A C 1
ATOM 1315 O O . PRO A 1 183 ? 18.508 -3.245 3.038 1.00 94.94 183 PRO A O 1
ATOM 1318 N N . PHE A 1 184 ? 19.185 -2.575 1.003 1.00 95.75 184 PHE A N 1
ATOM 1319 C CA . PHE A 1 184 ? 18.510 -1.277 1.075 1.00 95.75 184 PHE A CA 1
ATOM 1320 C C . PHE A 1 184 ? 16.998 -1.425 0.914 1.00 95.75 184 PHE A C 1
ATOM 1322 O O . PHE A 1 184 ? 16.250 -0.732 1.608 1.00 95.75 184 PHE A O 1
ATOM 1329 N N . GLY A 1 185 ? 16.552 -2.366 0.081 1.00 96.31 185 GLY A N 1
ATOM 1330 C CA . GLY A 1 185 ? 15.159 -2.770 -0.038 1.00 96.31 185 GLY A CA 1
ATOM 1331 C C . GLY A 1 185 ? 14.622 -3.286 1.291 1.00 96.31 185 GLY A C 1
ATOM 1332 O O . GLY A 1 185 ? 13.633 -2.759 1.800 1.00 96.31 185 GLY A O 1
ATOM 1333 N N . VAL A 1 186 ? 15.326 -4.229 1.928 1.00 97.12 186 VAL A N 1
ATOM 1334 C CA . VAL A 1 186 ? 14.936 -4.773 3.244 1.00 97.12 186 VAL A CA 1
ATOM 1335 C C . VAL A 1 186 ? 14.840 -3.678 4.310 1.00 97.12 186 VAL A C 1
ATOM 1337 O O . VAL A 1 186 ? 13.832 -3.592 5.012 1.00 97.12 186 VAL A O 1
ATOM 1340 N N . ILE A 1 187 ? 15.863 -2.827 4.442 1.00 97.81 187 ILE A N 1
ATOM 1341 C CA . ILE A 1 187 ? 15.884 -1.761 5.456 1.00 97.81 187 ILE A CA 1
ATOM 1342 C C . ILE A 1 187 ? 14.752 -0.751 5.212 1.00 97.81 187 ILE A C 1
ATOM 1344 O O . ILE A 1 187 ? 14.065 -0.360 6.158 1.00 97.81 187 ILE A O 1
ATOM 1348 N N . THR A 1 188 ? 14.519 -0.366 3.956 1.00 97.75 188 THR A N 1
ATOM 1349 C CA . THR A 1 188 ? 13.419 0.532 3.578 1.00 97.75 188 THR A CA 1
ATOM 1350 C C . THR A 1 188 ? 12.064 -0.073 3.932 1.00 97.75 188 THR A C 1
ATOM 1352 O O . THR A 1 188 ? 11.253 0.589 4.582 1.00 97.75 188 THR A O 1
ATOM 1355 N N . LEU A 1 189 ? 11.826 -1.339 3.572 1.00 97.19 189 LEU A N 1
ATOM 1356 C CA . LEU A 1 189 ? 10.581 -2.034 3.898 1.00 97.19 189 LEU A CA 1
ATOM 1357 C C . LEU A 1 189 ? 10.351 -2.127 5.403 1.00 97.19 189 LEU A C 1
ATOM 1359 O O . LEU A 1 189 ? 9.231 -1.898 5.856 1.00 97.19 189 LEU A O 1
ATOM 1363 N N . LEU A 1 190 ? 11.397 -2.409 6.183 1.00 97.94 190 LEU A N 1
ATOM 1364 C CA . LEU A 1 190 ? 11.301 -2.410 7.639 1.00 97.94 190 LEU A CA 1
ATOM 1365 C C . LEU A 1 190 ? 10.847 -1.040 8.149 1.00 97.94 190 LEU A C 1
ATOM 1367 O O . LEU A 1 190 ? 9.818 -0.956 8.812 1.00 97.94 190 LEU A O 1
ATOM 1371 N N . PHE A 1 191 ? 11.547 0.045 7.814 1.00 98.06 191 PHE A N 1
ATOM 1372 C CA . PHE A 1 191 ? 11.175 1.368 8.321 1.00 98.06 191 PHE A CA 1
ATOM 1373 C C . PHE A 1 191 ? 9.782 1.818 7.875 1.00 98.06 191 PHE A C 1
ATOM 1375 O O . PHE A 1 191 ? 9.039 2.376 8.685 1.00 98.06 191 PHE A O 1
ATOM 1382 N N . VAL A 1 192 ? 9.400 1.544 6.627 1.00 97.25 192 VAL A N 1
ATOM 1383 C CA . VAL A 1 192 ? 8.081 1.919 6.107 1.00 97.25 192 VAL A C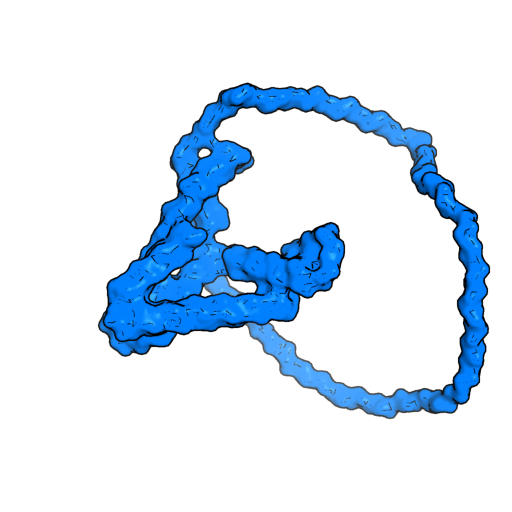A 1
ATOM 1384 C C . VAL A 1 192 ? 6.971 1.119 6.783 1.00 97.25 192 VAL A C 1
ATOM 1386 O O . VAL A 1 192 ? 6.025 1.723 7.286 1.00 97.25 192 VA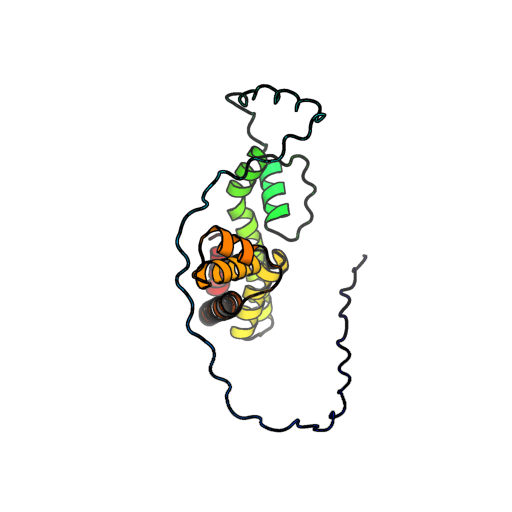L A O 1
ATOM 1389 N N . LEU A 1 193 ? 7.091 -0.207 6.877 1.00 96.94 193 LEU A N 1
ATOM 1390 C CA . LEU A 1 193 ? 6.064 -1.040 7.510 1.00 96.94 193 LEU A CA 1
ATOM 1391 C C . LEU A 1 193 ? 5.962 -0.768 9.015 1.00 96.94 193 LEU A C 1
ATOM 1393 O O . LEU A 1 193 ? 4.853 -0.660 9.540 1.00 96.94 193 LEU A O 1
ATOM 1397 N N . LEU A 1 194 ? 7.092 -0.595 9.716 1.00 98.00 194 LEU A N 1
ATOM 1398 C CA . LEU A 1 194 ? 7.077 -0.202 11.128 1.00 98.00 194 LEU A CA 1
ATOM 1399 C C . LEU A 1 194 ? 6.419 1.170 11.312 1.00 98.00 194 LEU A C 1
ATOM 1401 O O . LEU A 1 194 ? 5.584 1.326 12.202 1.00 98.00 194 LEU A O 1
ATOM 1405 N N . GLY A 1 195 ? 6.755 2.148 10.467 1.00 97.88 195 GLY A N 1
ATOM 1406 C CA . GLY A 1 195 ? 6.158 3.482 10.501 1.00 97.88 195 GLY A CA 1
ATOM 1407 C C . GLY A 1 195 ? 4.649 3.454 10.255 1.00 97.88 195 GLY A C 1
ATOM 1408 O O . GLY A 1 195 ? 3.891 4.058 11.014 1.00 97.88 195 GLY A O 1
ATOM 1409 N N . GLN A 1 196 ? 4.196 2.699 9.250 1.00 96.69 196 GLN A N 1
ATOM 1410 C CA . GLN A 1 196 ? 2.776 2.514 8.942 1.00 96.69 196 GLN A CA 1
ATOM 1411 C C . GLN A 1 196 ? 2.022 1.874 10.109 1.00 96.69 196 GLN A C 1
ATOM 1413 O O . GLN A 1 196 ? 0.985 2.388 10.528 1.00 96.69 196 GLN A O 1
ATOM 1418 N N . VAL A 1 197 ? 2.552 0.785 10.673 1.00 97.88 197 VAL A N 1
ATOM 1419 C CA . VAL A 1 197 ? 1.932 0.101 11.814 1.00 97.88 197 VAL A CA 1
ATOM 1420 C C . VAL A 1 197 ? 1.906 1.004 13.046 1.00 97.88 197 VAL A C 1
ATOM 1422 O O . VAL A 1 197 ? 0.876 1.077 13.711 1.00 97.88 197 VAL A O 1
ATOM 1425 N N . ALA A 1 198 ? 2.988 1.729 13.340 1.00 97.81 198 ALA A N 1
ATOM 1426 C CA . ALA A 1 198 ? 3.041 2.652 14.470 1.00 97.81 198 ALA A CA 1
ATOM 1427 C C . ALA A 1 198 ? 2.020 3.793 14.324 1.00 97.81 198 ALA A C 1
ATOM 1429 O O . ALA A 1 198 ? 1.277 4.078 15.265 1.00 97.81 198 ALA A O 1
ATOM 1430 N N . ALA A 1 199 ? 1.930 4.405 13.140 1.00 97.50 199 ALA A N 1
ATOM 1431 C CA . ALA A 1 199 ? 0.960 5.460 12.858 1.00 97.50 199 ALA A CA 1
ATOM 1432 C C . ALA A 1 199 ? -0.487 4.953 12.976 1.00 97.50 199 ALA A C 1
ATOM 1434 O O . ALA A 1 199 ? -1.313 5.574 13.647 1.00 97.50 199 ALA A O 1
ATOM 1435 N N . LEU A 1 200 ? -0.790 3.792 12.387 1.00 97.38 200 LEU A N 1
ATOM 1436 C CA . LEU A 1 200 ? -2.114 3.174 12.468 1.00 97.38 200 LEU A CA 1
ATOM 1437 C C . LEU A 1 200 ? -2.478 2.774 13.901 1.00 97.38 200 LEU A C 1
ATOM 1439 O O . LEU A 1 200 ? -3.612 2.995 14.318 1.00 97.38 200 LEU A O 1
ATOM 1443 N N . ALA A 1 201 ? -1.537 2.229 14.675 1.00 97.38 201 ALA A N 1
ATOM 1444 C CA . ALA A 1 201 ? -1.775 1.854 16.068 1.00 97.38 201 ALA A CA 1
ATOM 1445 C C . ALA A 1 201 ? -2.128 3.079 16.923 1.00 97.38 201 ALA A C 1
ATOM 1447 O O . ALA A 1 201 ? -3.058 3.014 17.726 1.00 97.38 201 ALA A O 1
ATOM 1448 N N . GLN A 1 202 ? -1.446 4.208 16.703 1.00 97.31 202 GLN A N 1
ATOM 1449 C CA . GLN A 1 202 ? -1.759 5.471 17.376 1.00 97.31 202 GLN A CA 1
ATOM 1450 C C . GLN A 1 202 ? -3.142 6.005 16.980 1.00 97.31 202 GLN A C 1
ATOM 1452 O O . GLN A 1 202 ? -3.902 6.432 17.849 1.00 97.31 202 GLN A O 1
ATOM 1457 N N . LEU A 1 203 ? -3.505 5.939 15.695 1.00 96.94 203 LEU A N 1
ATOM 1458 C CA . LEU A 1 203 ? -4.828 6.358 15.219 1.00 96.94 203 LEU A CA 1
ATOM 1459 C C . LEU A 1 203 ? -5.947 5.489 15.807 1.00 96.94 203 LEU A C 1
ATOM 1461 O O . LEU A 1 203 ? -6.921 6.021 16.337 1.00 96.94 203 LEU A O 1
ATOM 1465 N N . TYR A 1 204 ? -5.788 4.164 15.784 1.00 96.25 204 TYR A N 1
ATOM 1466 C CA . TYR A 1 204 ? -6.742 3.236 16.394 1.00 96.25 204 TYR A CA 1
ATOM 1467 C C . TYR A 1 204 ? -6.835 3.390 17.917 1.00 96.25 204 TYR A C 1
ATOM 1469 O O . TYR A 1 204 ? -7.910 3.185 18.478 1.00 96.25 204 TYR A O 1
ATOM 1477 N N . GLY A 1 205 ? -5.742 3.785 18.578 1.00 93.06 205 GLY A N 1
ATOM 1478 C CA . GLY A 1 205 ? -5.728 4.104 20.005 1.00 93.06 205 GLY A CA 1
ATOM 1479 C C . GLY A 1 205 ? -6.562 5.337 20.370 1.00 93.06 205 GLY A C 1
ATOM 1480 O O . GLY A 1 205 ? -7.096 5.395 21.474 1.00 93.06 205 GLY A O 1
ATOM 1481 N N . GLN A 1 206 ? -6.720 6.299 19.452 1.00 94.00 206 GLN A N 1
ATOM 1482 C CA . GLN A 1 206 ? -7.597 7.458 19.657 1.00 94.00 206 GLN A CA 1
ATOM 1483 C C . GLN A 1 206 ? -9.065 7.111 19.406 1.00 94.00 206 GLN A C 1
ATOM 1485 O O . GLN A 1 206 ? -9.925 7.392 20.238 1.00 94.00 206 GLN A O 1
ATOM 1490 N N . SER A 1 207 ? -9.370 6.524 18.247 1.00 93.44 207 SER A N 1
ATOM 1491 C CA . SER A 1 207 ? -10.675 5.920 17.979 1.00 93.44 207 SER A CA 1
ATOM 1492 C C . SER A 1 207 ? -10.628 5.021 16.746 1.00 93.44 207 SER A C 1
ATOM 1494 O O . SER A 1 207 ? -9.796 5.186 15.852 1.00 93.44 207 SER A O 1
ATOM 1496 N N . TRP A 1 208 ? -11.599 4.111 16.639 1.00 92.94 208 TRP A N 1
ATOM 1497 C CA . TRP A 1 208 ? -11.766 3.279 15.445 1.00 92.94 208 TRP A CA 1
ATOM 1498 C C . TRP A 1 208 ? -11.945 4.120 14.166 1.00 92.94 208 TRP A C 1
ATOM 1500 O O . TRP A 1 208 ? -11.447 3.743 13.108 1.00 92.94 208 TRP A O 1
ATOM 1510 N N . ALA A 1 209 ? -12.604 5.281 14.270 1.00 94.50 209 ALA A N 1
ATOM 1511 C CA . ALA A 1 209 ? -12.859 6.172 13.143 1.00 94.50 209 ALA A CA 1
ATOM 1512 C C . ALA A 1 209 ? -11.573 6.832 12.622 1.00 94.50 209 ALA A C 1
ATOM 1514 O O . ALA A 1 209 ? -11.383 6.901 11.411 1.00 94.50 209 ALA A O 1
ATOM 1515 N N . HIS A 1 210 ? -10.664 7.260 13.507 1.00 95.06 210 HIS A N 1
ATOM 1516 C CA . HIS A 1 210 ? -9.375 7.827 13.092 1.00 95.06 210 HIS A CA 1
ATOM 1517 C C . HIS A 1 210 ? -8.526 6.798 12.343 1.00 95.06 210 HIS A C 1
ATOM 1519 O O . HIS A 1 210 ? -7.955 7.116 11.301 1.00 95.06 210 HIS A O 1
ATOM 1525 N N . GLY A 1 211 ? -8.481 5.554 12.831 1.00 93.81 211 GLY A N 1
ATOM 1526 C CA . GLY A 1 211 ? -7.774 4.482 12.132 1.00 93.81 211 GLY A CA 1
ATOM 1527 C C . GLY A 1 211 ? -8.408 4.132 10.783 1.00 93.81 211 GLY A C 1
ATOM 1528 O O . GLY A 1 211 ? -7.692 3.988 9.795 1.00 93.81 211 GLY A O 1
ATOM 1529 N N . ALA A 1 212 ? -9.743 4.093 10.703 1.00 93.88 212 ALA A N 1
ATOM 1530 C CA . ALA A 1 212 ? -10.458 3.849 9.451 1.00 93.88 212 ALA A CA 1
ATOM 1531 C C . ALA A 1 212 ? -10.221 4.956 8.408 1.00 93.88 212 ALA A C 1
ATOM 1533 O O . ALA A 1 212 ? -9.950 4.659 7.244 1.00 93.88 212 ALA A O 1
ATOM 1534 N N . VAL A 1 213 ? -10.276 6.227 8.819 1.00 95.81 213 VAL A N 1
ATOM 1535 C CA . VAL A 1 213 ? -9.970 7.370 7.944 1.00 95.81 213 VAL A CA 1
ATOM 1536 C C . VAL A 1 213 ? -8.509 7.333 7.506 1.00 95.81 213 VAL A C 1
ATOM 1538 O O . VAL A 1 213 ? -8.237 7.495 6.320 1.00 95.81 213 VAL A O 1
ATOM 1541 N N . GLY A 1 214 ? -7.578 7.057 8.423 1.00 94.25 214 GLY A N 1
ATOM 1542 C CA . GLY A 1 214 ? -6.159 6.914 8.098 1.00 94.25 214 GLY A CA 1
ATOM 1543 C C . GLY A 1 214 ? -5.904 5.831 7.050 1.00 94.25 214 GLY A C 1
ATOM 1544 O O . GLY A 1 214 ? -5.198 6.079 6.078 1.00 94.25 214 GLY A O 1
ATOM 1545 N N . ALA A 1 215 ? -6.536 4.664 7.192 1.00 93.94 215 ALA A N 1
ATOM 1546 C CA . ALA A 1 215 ? -6.436 3.571 6.226 1.00 93.94 215 ALA A CA 1
ATOM 1547 C C . ALA A 1 215 ? -7.045 3.925 4.857 1.00 93.94 215 ALA A C 1
ATOM 1549 O O . ALA A 1 215 ? -6.456 3.613 3.823 1.00 93.94 215 ALA A O 1
ATOM 1550 N N . ALA A 1 216 ? -8.195 4.607 4.834 1.00 93.31 216 ALA A N 1
ATOM 1551 C CA . ALA A 1 216 ? -8.830 5.042 3.593 1.00 93.31 216 ALA A CA 1
ATOM 1552 C C . ALA A 1 216 ? -7.991 6.099 2.857 1.00 93.31 216 ALA A C 1
ATOM 1554 O O . ALA A 1 216 ? -7.786 5.980 1.654 1.00 93.31 216 ALA A O 1
ATOM 1555 N N . VAL A 1 217 ? -7.467 7.098 3.576 1.00 93.94 217 VAL A N 1
ATOM 1556 C CA . VAL A 1 217 ? -6.605 8.146 3.006 1.00 93.94 217 VAL A CA 1
ATOM 1557 C C . VAL A 1 217 ? -5.299 7.550 2.486 1.00 93.94 217 VAL A C 1
ATOM 1559 O O . VAL A 1 217 ? -4.914 7.844 1.359 1.00 93.94 217 VAL A O 1
ATOM 1562 N N . ALA A 1 218 ? -4.658 6.670 3.261 1.00 91.81 218 ALA A N 1
ATOM 1563 C CA . ALA A 1 218 ? -3.425 5.999 2.851 1.00 91.81 218 ALA A CA 1
ATOM 1564 C C . ALA A 1 218 ? -3.606 5.101 1.619 1.00 91.81 218 ALA A C 1
ATOM 1566 O O . ALA A 1 218 ? -2.644 4.859 0.905 1.00 91.81 218 ALA A O 1
ATOM 1567 N N . GLY A 1 219 ? -4.818 4.597 1.365 1.00 87.62 219 GLY A N 1
ATOM 1568 C CA . GLY A 1 219 ? -5.104 3.841 0.149 1.00 87.62 219 GLY A CA 1
ATOM 1569 C C . GLY A 1 219 ? -5.183 4.712 -1.107 1.00 87.62 219 GLY A C 1
ATOM 1570 O O . GLY A 1 219 ? -4.948 4.207 -2.194 1.00 87.62 219 GLY A O 1
ATOM 1571 N N . VAL A 1 220 ? -5.540 5.993 -0.979 1.00 88.25 220 VAL A N 1
ATOM 1572 C CA . VAL A 1 220 ? -5.813 6.896 -2.116 1.00 88.25 220 VAL A CA 1
ATOM 1573 C C . VAL A 1 220 ? -4.598 7.736 -2.520 1.00 88.25 220 VAL A C 1
ATOM 1575 O O . VAL A 1 220 ? -4.529 8.165 -3.673 1.00 88.25 220 VAL A O 1
ATOM 1578 N N . ALA A 1 221 ? -3.700 8.004 -1.569 1.00 74.44 221 ALA A N 1
ATOM 1579 C CA . ALA A 1 221 ? -2.482 8.794 -1.748 1.00 74.44 221 ALA A CA 1
ATOM 1580 C C . ALA A 1 221 ? -1.341 7.962 -2.347 1.00 74.44 221 ALA A C 1
ATOM 1582 O O . ALA A 1 221 ? -0.615 8.526 -3.196 1.00 74.44 221 ALA A O 1
#

Radius of gyration: 28.13 Å; chains: 1; bounding box: 75×47×69 Å